Protein AF-A0A3A4R1U9-F1 (afdb_monomer)

InterPro domains:
  IPR006558 LamG-like jellyroll fold [SM00560] (91-232)
  IPR013320 Concanavalin A-like lectin/glucanase domain superfamily [SSF49899] (24-240)

Sequence (271 aa):
MTPKTKYFFSILIVSIFSGITPLYAGPVTDGLVGYWQLNGNGEDAT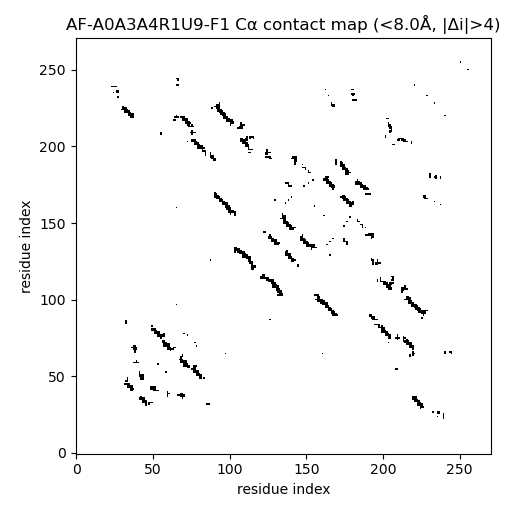TSNFDGVLSGGASYVYSDAVFQESLHVSGGSYFQVPSNSLLNLTDEITISLWIKPNSLSSYQSLVAKWANTSSGQPASERSYLFYIKDSNLLPFVQTGGIISSYESSPVLTQGEWQQVTMTYSSSDESLKAYLNGSYLGEQYVTGLMSSTNTMPLLFGAFSYSGGAYSFSGYIDEVKIFDRALTQPEINEDYQYVLNGMQTPVPEPLSLVLLSIASLFLRIKKRM

Radius of gyration: 24.98 Å; Cα contacts (8 Å, |Δi|>4): 637; chains: 1; bounding box: 91×62×41 Å

Foldseek 3Di:
DDDDDDDDDDDDPPPPPPPPPPPQDAAPDAQWQFKAQLQQAQFTPDPNGQGKDKPDPWGWDQVDALFRIWIFDDDQIWIWGAFDLSVLQKFKKKKKWKWAFQDQAAKAWAKALADDVVVVGDRLQGAWTWIGHNQWTWTWGAFPSDIDIDTFDRDDDHRDIKMKMWMDGQVVQWIWIDILLHTGDIDRHHHIGRSPRRGIMMGQAHHPPGDPRGTGGTMGTIIMGSHGDDSVSSNSNSVNSVVSSVPPDPDPVVVVVVVVVVVVVVVVVPD

Nearest PDB structures (foldseek):
  5hon-assembly2_B  TM=7.759E-01  e=7.318E-13  Geobacillus stearothermophilus
  3v0b-assembly1_B  TM=8.321E-01  e=6.069E-10  Clostridium botulinum
  6er3-assembly1_B  TM=7.695E-01  e=9.939E-09  Mediterraneibacter gnavus ATCC 29149
  6er3-assembly1_A  TM=7.693E-01  e=1.168E-08  Mediterraneibacter gnavus ATCC 29149
  2a3x-assembly1_F  TM=7.735E-01  e=5.553E-08  Homo sapiens

Secondary structure (DSSP, 8-state):
----PPP----------------------TTEEEEE--SSS--BSSTT----EEETT-EEESSS-SSS-EEEE-TT-EEEEPP-GGG---SEEEEEEEEEES--SSEEEEEEE---GGGT--GGG--EEEEEETTEEEEEEEETTEEEE-PPPS---TTS-EEEEEEEETTTTEEEEEETTEEEEEEE--S-B-TT--PPEEES-SSTT--TTB--EEEEEEEEESS---HHHHHHHHHHHHHHHHS-----HHHHHHHHHHHHHHHTT--

Organism: NCBI:txid2093366

pLDDT: mean 84.55, std 20.12, range [36.19, 98.88]

Mean predicted aligned error: 10.13 Å

Solvent-accessible surface area (backbone atoms only — not comparable to full-atom values): 14458 Å² total; per-residue (Å²): 142,80,88,82,84,80,83,82,85,80,82,81,83,81,79,81,76,82,71,77,71,76,82,72,69,65,76,80,57,87,52,58,58,43,32,36,50,25,62,73,48,46,54,24,78,43,95,68,62,64,45,33,46,72,35,71,81,29,44,61,37,60,94,62,42,77,54,74,14,6,34,37,24,44,95,27,2,23,39,41,23,71,55,48,70,89,75,27,52,35,56,22,27,21,44,37,31,32,36,26,32,71,59,44,73,56,59,22,16,49,37,19,31,37,41,52,52,92,76,72,36,56,71,73,24,27,28,41,38,34,32,38,39,61,27,12,50,32,47,38,42,23,25,84,88,43,81,47,66,51,72,38,66,76,75,63,59,70,72,39,83,43,40,41,35,37,31,30,27,39,89,77,27,32,38,36,40,29,50,68,44,40,82,59,56,72,34,85,43,66,60,42,31,28,67,74,35,70,46,41,41,26,37,20,18,49,51,92,84,36,54,79,33,35,23,38,33,31,40,27,55,36,35,34,26,61,37,53,71,49,69,70,52,42,35,42,43,46,47,38,55,55,51,58,52,68,52,72,78,77,70,63,69,76,57,63,55,54,59,54,54,57,55,57,58,60,57,68,74,75,111

Structure (mmCIF, N/CA/C/O backbone):
data_AF-A0A3A4R1U9-F1
#
_entry.id   AF-A0A3A4R1U9-F1
#
loop_
_atom_site.group_PDB
_atom_site.id
_atom_site.type_symbol
_atom_site.label_atom_id
_atom_site.label_alt_id
_atom_site.label_comp_id
_atom_site.label_asym_id
_atom_site.label_entity_id
_atom_site.label_seq_id
_atom_site.pdbx_PDB_ins_code
_atom_site.Cartn_x
_atom_site.Cartn_y
_atom_site.Cartn_z
_atom_site.occupancy
_atom_site.B_iso_or_equiv
_atom_site.auth_seq_id
_atom_site.auth_comp_id
_atom_site.auth_asym_id
_atom_site.auth_atom_id
_atom_site.pdbx_PDB_model_num
ATOM 1 N N . MET A 1 1 ? -74.391 41.685 24.415 1.00 43.84 1 MET A N 1
ATOM 2 C CA . MET A 1 1 ? -73.039 41.136 24.658 1.00 43.84 1 MET A CA 1
ATOM 3 C C . MET A 1 1 ? -72.638 40.340 23.430 1.00 43.84 1 MET A C 1
ATOM 5 O O . MET A 1 1 ? -73.206 39.286 23.195 1.00 43.84 1 MET A O 1
ATOM 9 N N . THR A 1 2 ? -71.741 40.879 22.611 1.00 38.03 2 THR A N 1
ATOM 10 C CA . THR A 1 2 ? -71.266 40.260 21.362 1.00 38.03 2 THR A CA 1
ATOM 11 C C . THR A 1 2 ? -69.775 39.967 21.533 1.00 38.03 2 THR A C 1
ATOM 13 O O . THR A 1 2 ? -69.038 40.894 21.881 1.00 38.03 2 THR A O 1
ATOM 16 N N . PRO A 1 3 ? -69.299 38.722 21.354 1.00 46.56 3 PRO A N 1
ATOM 17 C CA . PRO A 1 3 ? -67.891 38.418 21.559 1.00 46.56 3 PRO A CA 1
ATOM 18 C C . PRO A 1 3 ? -67.079 38.902 20.351 1.00 46.56 3 PRO A C 1
ATOM 20 O O . PRO A 1 3 ? -67.398 38.595 19.204 1.00 46.56 3 PRO A O 1
ATOM 23 N N . LYS A 1 4 ? -66.028 39.687 20.608 1.00 40.34 4 LYS A N 1
ATOM 24 C CA . LYS A 1 4 ? -65.038 40.077 19.595 1.00 40.34 4 LYS A CA 1
ATOM 25 C C . LYS A 1 4 ? -63.975 38.983 19.495 1.00 40.34 4 LYS A C 1
ATOM 27 O O . LYS A 1 4 ? -63.152 38.845 20.397 1.00 40.34 4 LYS A O 1
ATOM 32 N N . THR A 1 5 ? -63.973 38.237 18.397 1.00 46.34 5 THR A N 1
ATOM 33 C CA . THR A 1 5 ? -62.901 37.293 18.054 1.00 46.34 5 THR A CA 1
ATOM 34 C C . THR A 1 5 ? -61.650 38.078 17.650 1.00 46.34 5 THR A C 1
ATOM 36 O O . THR A 1 5 ? -61.691 38.867 16.708 1.00 46.34 5 THR A O 1
ATOM 39 N N . LYS A 1 6 ? -60.539 37.903 18.375 1.00 39.56 6 LYS A N 1
ATOM 40 C CA . LYS A 1 6 ? -59.224 38.448 17.999 1.00 39.56 6 LYS A CA 1
ATOM 41 C C . LYS A 1 6 ? -58.494 37.414 17.141 1.00 39.56 6 LYS A C 1
ATOM 43 O O . LYS A 1 6 ? -58.237 36.314 17.617 1.00 39.56 6 LYS A O 1
ATOM 48 N N . TYR A 1 7 ? -58.147 37.772 15.909 1.00 38.72 7 TYR A N 1
ATOM 49 C CA . TYR A 1 7 ? -57.260 36.973 15.064 1.00 38.72 7 TYR A CA 1
ATOM 50 C C . TYR A 1 7 ? -55.811 37.383 15.337 1.00 38.72 7 TYR A C 1
ATOM 52 O O . TYR A 1 7 ? -55.459 38.551 15.177 1.00 38.72 7 TYR A O 1
ATOM 60 N N . PHE A 1 8 ? -54.980 36.436 15.768 1.00 38.69 8 PHE A N 1
ATOM 61 C CA . PHE A 1 8 ? -53.531 36.613 15.831 1.00 38.69 8 PHE A CA 1
ATOM 62 C C . PHE A 1 8 ? -52.935 36.173 14.491 1.00 38.69 8 PHE A C 1
ATOM 64 O O . PHE A 1 8 ? -52.999 34.998 14.140 1.00 38.69 8 PHE A O 1
ATOM 71 N N . PHE A 1 9 ? -52.369 37.116 13.739 1.00 38.53 9 PHE A N 1
ATOM 72 C CA . PHE A 1 9 ? -51.523 36.801 12.591 1.00 38.53 9 PHE A CA 1
ATOM 73 C C . PHE A 1 9 ? -50.137 36.417 13.107 1.00 38.53 9 PHE A C 1
ATOM 75 O O . PHE A 1 9 ? -49.418 37.252 13.652 1.00 38.53 9 PHE A O 1
ATOM 82 N N . SER A 1 10 ? -49.773 35.147 12.951 1.00 41.41 10 SER A N 1
ATOM 83 C CA . SER A 1 10 ? -48.413 34.676 13.200 1.00 41.41 10 SER A CA 1
ATOM 84 C C . SER A 1 10 ? -47.615 34.844 11.908 1.00 41.41 10 SER A C 1
ATOM 86 O O . SER A 1 10 ? -47.912 34.193 10.909 1.00 41.41 10 SER A O 1
ATOM 88 N N . ILE A 1 11 ? -46.638 35.750 11.903 1.00 42.91 11 ILE A N 1
ATOM 89 C CA . ILE A 1 11 ? -45.708 35.922 10.782 1.00 42.91 11 ILE A CA 1
ATOM 90 C C . ILE A 1 11 ? -44.679 34.792 10.863 1.00 42.91 11 ILE A C 1
ATOM 92 O O . ILE A 1 11 ? -43.910 34.714 11.819 1.00 42.91 11 ILE A O 1
ATOM 96 N N . LEU A 1 12 ? -44.691 33.899 9.873 1.00 43.03 12 LEU A N 1
ATOM 97 C CA . LEU A 1 12 ? -43.676 32.864 9.706 1.00 43.03 12 LEU A CA 1
ATOM 98 C C . LEU A 1 12 ? -42.454 33.500 9.030 1.00 43.03 12 LEU A C 1
ATOM 100 O O . LEU A 1 12 ? -42.495 33.820 7.844 1.00 43.03 12 LEU A O 1
ATOM 104 N N . ILE A 1 13 ? -41.374 33.706 9.783 1.00 43.41 13 ILE A N 1
ATOM 105 C CA . ILE A 1 13 ? -40.081 34.089 9.211 1.00 43.41 13 ILE A CA 1
ATOM 106 C C . ILE A 1 13 ? -39.459 32.820 8.625 1.00 43.41 13 ILE A C 1
ATOM 108 O O . ILE A 1 13 ? -38.994 31.952 9.360 1.00 43.41 13 ILE A O 1
ATOM 112 N N . VAL A 1 14 ? -39.482 32.697 7.298 1.00 41.06 14 VAL A N 1
ATOM 113 C CA . VAL A 1 14 ? -38.718 31.670 6.582 1.00 41.06 14 VAL A CA 1
ATOM 114 C C . VAL A 1 14 ? -37.305 32.211 6.397 1.00 41.06 14 VAL A C 1
ATOM 116 O O . VAL A 1 14 ? -37.029 32.963 5.465 1.00 41.06 14 VAL A O 1
ATOM 119 N N . SER A 1 15 ? -36.410 31.869 7.322 1.00 45.62 15 SER A N 1
ATOM 120 C CA . SER A 1 15 ? -34.978 32.109 7.150 1.00 45.62 15 SER A CA 1
ATOM 121 C C . SER A 1 15 ? -34.454 31.165 6.071 1.00 45.62 15 SER A C 1
ATOM 123 O O . SER A 1 15 ? -34.325 29.964 6.301 1.00 45.62 15 SER A O 1
ATOM 125 N N . ILE A 1 16 ? -34.165 31.699 4.886 1.00 46.41 16 ILE A N 1
ATOM 126 C CA . ILE A 1 16 ? -33.468 30.955 3.837 1.00 46.41 16 ILE A CA 1
ATOM 127 C C . ILE A 1 16 ? -31.990 30.931 4.234 1.00 46.41 16 ILE A C 1
ATOM 129 O O . ILE A 1 16 ? -31.254 31.883 3.987 1.00 46.41 16 ILE A O 1
ATOM 133 N N . PHE A 1 17 ? -31.562 29.860 4.902 1.00 46.59 17 PHE A N 1
ATOM 134 C CA . PHE A 1 17 ? -30.141 29.548 5.009 1.00 46.59 17 PHE A CA 1
ATOM 135 C C . PHE A 1 17 ? -29.661 29.169 3.607 1.00 46.59 17 PHE A C 1
ATOM 137 O O . PHE A 1 17 ? -29.931 28.070 3.125 1.00 46.59 17 PHE A O 1
ATOM 144 N N . SER A 1 18 ? -28.959 30.077 2.931 1.00 48.03 18 SER A N 1
ATOM 145 C CA . SER A 1 18 ? -28.105 29.716 1.803 1.00 48.03 18 SER A CA 1
ATOM 146 C C . SER A 1 18 ? -26.924 28.927 2.364 1.00 48.03 18 SER A C 1
ATOM 148 O O . SER A 1 18 ? -25.870 29.490 2.664 1.00 48.03 18 SER A O 1
ATOM 150 N N . GLY A 1 19 ? -27.143 27.634 2.606 1.00 43.34 19 GLY A N 1
ATOM 151 C CA . GLY A 1 19 ? -26.078 26.705 2.937 1.00 43.34 19 GLY A CA 1
ATOM 152 C C . GLY A 1 19 ? -25.111 26.675 1.767 1.00 43.34 19 GLY A C 1
ATOM 153 O O . GLY A 1 19 ? -25.460 26.214 0.684 1.00 43.34 19 GLY A O 1
ATOM 154 N N . ILE A 1 20 ? -23.909 27.205 1.971 1.00 45.91 20 ILE A N 1
ATOM 155 C CA . ILE A 1 20 ? -22.781 26.887 1.109 1.00 45.91 20 ILE A CA 1
ATOM 156 C C . ILE A 1 20 ? -22.537 25.405 1.383 1.00 45.91 20 ILE A C 1
ATOM 158 O O . ILE A 1 20 ? -22.019 25.061 2.442 1.00 45.91 20 ILE A O 1
ATOM 162 N N . THR A 1 21 ? -23.009 24.513 0.512 1.00 46.22 21 THR A N 1
ATOM 163 C CA . THR A 1 21 ? -22.574 23.117 0.562 1.00 46.22 21 THR A CA 1
ATOM 164 C C . THR A 1 21 ? -21.067 23.155 0.347 1.00 46.22 21 THR A C 1
ATOM 166 O O . THR A 1 21 ? -20.654 23.645 -0.711 1.00 46.22 21 THR A O 1
ATOM 169 N N . PRO A 1 22 ? -20.234 22.731 1.316 1.00 47.88 22 PRO A N 1
ATOM 170 C CA . PRO A 1 22 ? -18.822 22.584 1.029 1.00 47.88 22 PRO A CA 1
ATOM 171 C C . PRO A 1 22 ? -18.718 21.671 -0.190 1.00 47.88 22 PRO A C 1
ATOM 173 O O . PRO A 1 22 ? -19.368 20.624 -0.247 1.00 47.88 22 PRO A O 1
ATOM 176 N N . LEU A 1 23 ? -17.991 22.126 -1.209 1.00 41.94 23 LEU A N 1
ATOM 177 C CA . LEU A 1 23 ? -17.649 21.287 -2.343 1.00 41.94 23 LEU A CA 1
ATOM 178 C C . LEU A 1 23 ? -16.711 20.222 -1.780 1.00 41.94 23 LEU A C 1
ATOM 180 O O . LEU A 1 23 ? -15.521 20.472 -1.612 1.00 41.94 23 LEU A O 1
ATOM 184 N N . TYR A 1 24 ? -17.271 19.087 -1.370 1.00 52.28 24 TYR A N 1
ATOM 185 C CA . TYR A 1 24 ? -16.466 17.948 -0.975 1.00 52.28 24 TYR A CA 1
ATOM 186 C C . TYR A 1 24 ? -15.713 17.498 -2.218 1.00 52.28 24 TYR A C 1
ATOM 188 O O . TYR A 1 24 ? -16.321 17.194 -3.246 1.00 52.28 24 TYR A O 1
ATOM 196 N N . ALA A 1 25 ? -14.390 17.535 -2.125 1.00 55.84 25 ALA A N 1
ATOM 197 C CA . ALA A 1 25 ? -13.534 16.922 -3.114 1.00 55.84 25 ALA A CA 1
ATOM 198 C C . ALA A 1 25 ? -13.899 15.426 -3.175 1.00 55.84 25 ALA A C 1
ATOM 200 O O . ALA A 1 25 ? -14.142 14.799 -2.138 1.00 55.84 25 ALA A O 1
ATOM 201 N N . GLY A 1 26 ? -14.092 14.909 -4.388 1.00 62.91 26 GLY A N 1
ATOM 202 C CA . GLY A 1 26 ? -14.464 13.511 -4.594 1.00 62.91 26 GLY A CA 1
ATOM 203 C C . GLY A 1 26 ? -13.309 12.572 -4.237 1.00 62.91 26 GLY A C 1
ATOM 204 O O . GLY A 1 26 ? -12.222 13.032 -3.896 1.00 62.91 26 GLY A O 1
ATOM 205 N N . PRO A 1 27 ? -13.510 11.248 -4.320 1.00 76.62 27 PRO A N 1
ATOM 206 C CA . PRO A 1 27 ? -12.382 10.335 -4.221 1.00 76.62 27 PRO A CA 1
ATOM 207 C C . PRO A 1 27 ? -11.413 10.589 -5.384 1.00 76.62 27 PRO A C 1
ATOM 209 O O . PRO A 1 27 ? -11.841 10.790 -6.528 1.00 76.62 27 PRO A O 1
ATOM 212 N N . VAL A 1 28 ? -10.108 10.524 -5.108 1.00 89.12 28 VAL A N 1
ATOM 213 C CA . VAL A 1 28 ? -9.092 10.483 -6.165 1.00 89.12 28 VAL A CA 1
ATOM 214 C C . VAL A 1 28 ? -9.315 9.196 -6.958 1.00 89.12 28 VAL A C 1
ATOM 216 O O . VAL A 1 28 ? -9.236 8.098 -6.414 1.00 89.12 28 VAL A O 1
ATOM 219 N N . THR A 1 29 ? -9.664 9.335 -8.235 1.00 92.56 29 THR A N 1
ATOM 220 C CA . THR A 1 29 ? -10.028 8.205 -9.114 1.00 92.56 29 THR A CA 1
ATOM 221 C C . THR A 1 29 ? -9.152 8.109 -10.352 1.00 92.56 29 THR A C 1
ATOM 223 O O . THR A 1 29 ? -9.068 7.044 -10.956 1.00 92.56 29 THR A O 1
ATOM 226 N N . ASP A 1 30 ? -8.476 9.197 -10.722 1.00 95.12 30 ASP A N 1
ATOM 227 C CA . ASP A 1 30 ? -7.511 9.177 -11.814 1.00 95.12 30 ASP A CA 1
ATOM 228 C C . ASP A 1 30 ? -6.347 8.245 -11.467 1.00 95.12 30 ASP A C 1
ATOM 230 O O . ASP A 1 30 ? -5.725 8.396 -10.412 1.00 95.12 30 ASP A O 1
ATOM 234 N N . GLY A 1 31 ? -6.081 7.279 -12.343 1.00 96.06 31 GLY A N 1
ATOM 235 C CA . GLY A 1 31 ? -5.097 6.217 -12.139 1.00 96.06 31 GLY A CA 1
ATOM 236 C C . GLY A 1 31 ? -5.476 5.150 -11.105 1.00 96.06 31 GLY A C 1
ATOM 237 O O . GLY A 1 31 ? -4.627 4.349 -10.736 1.00 96.06 31 GLY A O 1
ATOM 238 N N . LEU A 1 32 ? -6.713 5.115 -10.588 1.00 97.06 32 LEU A N 1
ATOM 239 C CA . LEU A 1 32 ? -7.130 4.101 -9.609 1.00 97.06 32 LEU A CA 1
ATOM 240 C C . LEU A 1 32 ? -7.278 2.722 -10.276 1.00 97.06 32 LEU A C 1
ATOM 242 O O . LEU A 1 32 ? -8.109 2.534 -11.164 1.00 97.06 32 LEU A O 1
ATOM 246 N N . VAL A 1 33 ? -6.499 1.747 -9.806 1.00 97.12 33 VAL A N 1
ATOM 247 C CA . VAL A 1 33 ? -6.418 0.385 -10.365 1.00 97.12 33 VAL A CA 1
ATOM 248 C C . VAL A 1 33 ? -7.257 -0.612 -9.573 1.00 97.12 33 VAL A C 1
ATOM 250 O O . VAL A 1 33 ? -7.895 -1.482 -10.164 1.00 97.12 33 VAL A O 1
ATOM 253 N N . GLY A 1 34 ? -7.244 -0.492 -8.245 1.00 97.12 34 GLY A N 1
ATOM 254 C CA . GLY A 1 34 ? -7.997 -1.354 -7.337 1.00 97.12 34 GLY A CA 1
ATOM 255 C C . GLY A 1 34 ? -8.305 -0.638 -6.029 1.00 97.12 34 GLY A C 1
ATOM 256 O O . GLY A 1 34 ? -7.489 0.155 -5.545 1.00 97.12 34 GLY A O 1
ATOM 257 N N . TYR A 1 35 ? -9.485 -0.906 -5.474 1.00 96.94 35 TYR A N 1
ATOM 258 C CA . TYR A 1 35 ? -9.965 -0.294 -4.240 1.00 96.94 35 TYR A CA 1
ATOM 259 C C . TYR A 1 35 ? -10.754 -1.305 -3.409 1.00 96.94 35 TYR A C 1
ATOM 261 O O . TYR A 1 35 ? -11.887 -1.646 -3.733 1.00 96.94 35 TYR A O 1
ATOM 269 N N . TRP A 1 36 ? -10.164 -1.747 -2.303 1.00 97.31 36 TRP A N 1
ATOM 270 C CA . TRP A 1 36 ? -10.794 -2.649 -1.347 1.00 97.31 36 TRP A CA 1
ATOM 271 C C . TRP A 1 36 ? -11.224 -1.861 -0.122 1.00 97.31 36 TRP A C 1
ATOM 273 O O . TRP A 1 36 ? -10.406 -1.489 0.721 1.00 97.31 36 TRP A O 1
ATOM 283 N N . GLN A 1 37 ? -12.530 -1.635 -0.030 1.00 94.38 37 GLN A N 1
ATOM 284 C CA . GLN A 1 37 ? -13.152 -0.991 1.124 1.00 94.38 37 GLN A CA 1
ATOM 285 C C . GLN A 1 37 ? -13.190 -1.897 2.352 1.00 94.38 37 GLN A C 1
ATOM 287 O O . GLN A 1 37 ? -13.299 -1.402 3.453 1.00 94.38 37 GLN A O 1
ATOM 292 N N . LEU A 1 38 ? -13.139 -3.222 2.168 1.00 95.31 38 LEU A N 1
ATOM 293 C CA . LEU A 1 38 ? -13.121 -4.207 3.261 1.00 95.31 38 LEU A CA 1
ATOM 294 C C . LEU A 1 38 ? -14.335 -4.112 4.215 1.00 95.31 38 LEU A C 1
ATOM 296 O O . LEU A 1 38 ? -14.304 -4.623 5.335 1.00 95.31 38 LEU A O 1
ATOM 300 N N . ASN A 1 39 ? -15.443 -3.569 3.699 1.00 91.12 39 ASN A N 1
ATOM 301 C CA . ASN A 1 39 ? -16.724 -3.387 4.378 1.00 91.12 39 ASN A CA 1
ATOM 302 C C . ASN A 1 39 ? -17.555 -4.678 4.401 1.00 91.12 39 ASN A C 1
ATOM 304 O O . ASN A 1 39 ? -18.584 -4.789 3.733 1.00 91.12 39 ASN A O 1
ATOM 308 N N . GLY A 1 40 ? -17.076 -5.692 5.123 1.00 92.12 40 GLY A N 1
ATOM 309 C CA . GLY A 1 40 ? -17.770 -6.977 5.265 1.00 92.12 40 GLY A CA 1
ATOM 310 C C . GLY A 1 40 ? -17.593 -7.929 4.075 1.00 92.12 40 GLY A C 1
ATOM 311 O O . GLY A 1 40 ? -18.116 -9.047 4.091 1.00 92.12 40 GLY A O 1
ATOM 312 N N . ASN A 1 41 ? -16.846 -7.519 3.044 1.00 94.75 41 ASN A N 1
ATOM 313 C CA . ASN A 1 41 ? -16.518 -8.341 1.884 1.00 94.75 41 ASN A CA 1
ATOM 314 C C . ASN A 1 41 ? -15.129 -8.005 1.302 1.00 94.75 41 ASN A C 1
ATOM 316 O O . ASN A 1 41 ? -14.445 -7.080 1.743 1.00 94.75 41 ASN A O 1
ATOM 320 N N . GLY A 1 42 ? -14.685 -8.821 0.343 1.00 95.50 42 GLY A N 1
ATOM 321 C CA . GLY A 1 42 ? -13.384 -8.699 -0.319 1.00 95.50 42 GLY A CA 1
ATOM 322 C C . GLY A 1 42 ? -13.455 -8.119 -1.725 1.00 95.50 42 GLY A C 1
ATOM 323 O O . GLY A 1 42 ? -12.521 -8.331 -2.495 1.00 95.50 42 GLY A O 1
ATOM 324 N N . GLU A 1 43 ? -14.561 -7.469 -2.077 1.00 96.75 43 GLU A N 1
ATOM 325 C CA . GLU A 1 43 ? -14.800 -6.972 -3.429 1.00 96.75 43 GLU A CA 1
ATOM 326 C C . GLU A 1 43 ? -13.878 -5.788 -3.740 1.00 96.75 43 GLU A C 1
ATOM 328 O O . GLU A 1 43 ? -13.608 -4.933 -2.889 1.00 96.75 43 GLU A O 1
ATOM 333 N N . ASP A 1 44 ? -13.385 -5.751 -4.973 1.00 95.75 44 ASP A N 1
ATOM 334 C CA . ASP A 1 44 ? -12.751 -4.563 -5.533 1.00 95.75 44 ASP A CA 1
ATOM 335 C C . ASP A 1 44 ? -13.844 -3.623 -6.060 1.00 95.75 44 ASP A C 1
ATOM 337 O O . ASP A 1 44 ? -14.589 -3.964 -6.976 1.00 95.75 44 ASP A O 1
ATOM 341 N N . ALA A 1 45 ? -13.936 -2.424 -5.489 1.00 93.62 45 ALA A N 1
ATOM 342 C CA . ALA A 1 45 ? -14.947 -1.427 -5.831 1.00 93.62 45 ALA A CA 1
ATOM 343 C C . ALA A 1 45 ? -14.715 -0.759 -7.203 1.00 93.62 45 ALA A C 1
ATOM 345 O O . ALA A 1 45 ? -15.522 0.073 -7.633 1.00 93.62 45 ALA A O 1
ATOM 346 N N . THR A 1 46 ? -13.614 -1.076 -7.892 1.00 92.25 46 THR A N 1
ATOM 347 C CA . THR A 1 46 ? -13.365 -0.624 -9.264 1.00 92.25 46 THR A CA 1
ATOM 348 C C . THR A 1 46 ? -14.022 -1.539 -10.305 1.00 92.25 46 THR A C 1
ATOM 350 O O . THR A 1 46 ? -14.642 -2.553 -10.003 1.00 92.25 46 THR A O 1
ATOM 353 N N . THR A 1 47 ? -13.870 -1.194 -11.586 1.00 88.56 47 THR A N 1
ATOM 354 C CA . THR A 1 47 ? -14.313 -2.067 -12.691 1.00 88.56 47 THR A CA 1
ATOM 355 C C . THR A 1 47 ? -13.341 -3.213 -12.989 1.00 88.56 47 THR A C 1
ATOM 357 O O . THR A 1 47 ? -13.628 -4.044 -13.852 1.00 88.56 47 THR A O 1
ATOM 360 N N . SER A 1 48 ? -12.206 -3.271 -12.285 1.00 88.88 48 SER A N 1
ATOM 361 C CA . SER A 1 48 ? -11.160 -4.273 -12.487 1.00 88.88 48 SER A CA 1
ATOM 362 C C . SER A 1 48 ? -11.503 -5.641 -11.889 1.00 88.88 48 SER A C 1
ATOM 364 O O . SER A 1 48 ? -10.997 -6.658 -12.371 1.00 88.88 48 SER A O 1
ATOM 366 N N . ASN A 1 49 ? -12.388 -5.676 -10.884 1.00 92.25 49 ASN A N 1
ATOM 367 C CA . ASN A 1 49 ? -12.868 -6.890 -10.217 1.00 92.25 49 ASN A CA 1
ATOM 368 C C . ASN A 1 49 ? -11.722 -7.755 -9.653 1.00 92.25 49 ASN A C 1
ATOM 370 O O . ASN A 1 49 ? -11.719 -8.986 -9.782 1.00 92.25 49 ASN A O 1
ATOM 374 N N . PHE A 1 50 ? -10.714 -7.120 -9.049 1.00 96.62 50 PHE A N 1
ATOM 375 C CA . PHE A 1 50 ? -9.629 -7.805 -8.346 1.00 96.62 50 PHE A CA 1
ATOM 376 C C . PHE A 1 50 ? -10.063 -8.265 -6.948 1.00 96.62 50 PHE A C 1
ATOM 378 O O . PHE A 1 50 ? -9.431 -7.938 -5.943 1.00 96.62 50 PHE A O 1
ATOM 385 N N . ASP A 1 51 ? -11.144 -9.037 -6.877 1.00 97.94 51 ASP A N 1
ATOM 386 C CA . ASP A 1 51 ? -11.696 -9.506 -5.609 1.00 97.94 51 ASP A CA 1
ATOM 387 C C . ASP A 1 51 ? -10.680 -10.372 -4.862 1.00 97.94 51 ASP A C 1
ATOM 389 O O . ASP A 1 51 ? -9.983 -11.214 -5.443 1.00 97.94 51 ASP A O 1
ATOM 393 N N . GLY A 1 52 ? -10.605 -10.171 -3.553 1.00 97.62 52 GLY A N 1
ATOM 394 C CA . GLY A 1 52 ? -9.756 -10.960 -2.682 1.00 97.62 52 GLY A CA 1
ATOM 395 C C . GLY A 1 52 ? -10.536 -11.830 -1.707 1.00 97.62 52 GLY A C 1
ATOM 396 O O . GLY A 1 52 ? -11.759 -11.775 -1.583 1.00 97.62 52 GLY A O 1
ATOM 397 N N . VAL A 1 53 ? -9.791 -12.678 -1.008 1.00 97.38 53 VAL A N 1
ATOM 398 C CA . VAL A 1 53 ? -10.318 -13.662 -0.065 1.00 97.38 53 VAL A CA 1
ATOM 399 C C . VAL A 1 53 ? -9.559 -13.615 1.254 1.00 97.38 53 VAL A C 1
ATOM 401 O O . VAL A 1 53 ? -8.347 -13.395 1.296 1.00 97.38 53 VAL A O 1
ATOM 404 N N . LEU A 1 54 ? -10.280 -13.866 2.343 1.00 97.38 54 LEU A N 1
ATOM 405 C CA . LEU A 1 54 ? -9.702 -14.036 3.672 1.00 97.38 54 LEU A CA 1
ATOM 406 C C . LEU A 1 54 ? -8.952 -15.371 3.770 1.00 97.38 54 LEU A C 1
ATOM 408 O O . LEU A 1 54 ? -9.386 -16.389 3.229 1.00 97.38 54 LEU A O 1
ATOM 412 N N . SER A 1 55 ? -7.847 -15.384 4.511 1.00 95.75 55 SER A N 1
ATOM 413 C CA . SER A 1 55 ? -7.035 -16.574 4.755 1.00 95.75 55 SER A CA 1
ATOM 414 C C . SER A 1 55 ? -6.491 -16.601 6.183 1.00 95.75 55 SER A C 1
ATOM 416 O O . SER A 1 55 ? -6.339 -15.570 6.838 1.00 95.75 55 SER A O 1
ATOM 418 N N . GLY A 1 56 ? -6.203 -17.803 6.687 1.00 91.19 56 GLY A N 1
ATOM 419 C CA . GLY A 1 56 ? -5.543 -18.001 7.983 1.00 91.19 56 GLY A CA 1
ATOM 420 C C . GLY A 1 56 ? -6.323 -17.491 9.201 1.00 91.19 56 GLY A C 1
ATOM 421 O O . GLY A 1 56 ? -5.713 -17.245 10.233 1.00 91.19 56 GLY A O 1
ATOM 422 N N . GLY A 1 57 ? -7.646 -17.323 9.094 1.00 93.38 57 GLY A N 1
ATOM 423 C CA . GLY A 1 57 ? -8.497 -16.821 10.182 1.00 93.38 57 GLY A CA 1
ATOM 424 C C . GLY A 1 57 ? -8.717 -15.305 10.189 1.00 93.38 57 GLY A C 1
ATOM 425 O O . GLY A 1 57 ? -9.216 -14.786 11.183 1.00 93.38 57 GLY A O 1
ATOM 426 N N . ALA A 1 58 ? -8.363 -14.605 9.106 1.00 96.75 58 ALA A N 1
ATOM 427 C CA . ALA A 1 58 ? -8.718 -13.199 8.925 1.00 96.75 58 ALA A CA 1
ATOM 428 C C . ALA A 1 58 ? -10.246 -13.033 8.910 1.00 96.75 58 ALA A C 1
ATOM 430 O O . ALA A 1 58 ? -10.970 -13.952 8.514 1.00 96.75 58 ALA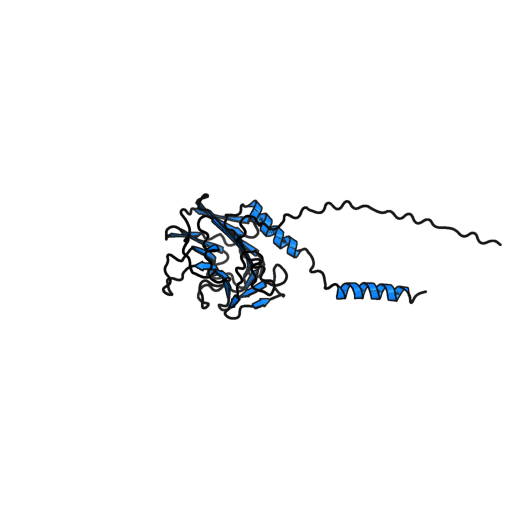 A O 1
ATOM 431 N N . SER A 1 59 ? -10.737 -11.870 9.331 1.00 97.06 59 SER A N 1
ATOM 432 C CA . SER A 1 59 ? -12.174 -11.606 9.466 1.00 97.06 59 SER A CA 1
ATOM 433 C C . SER A 1 59 ? -12.508 -10.141 9.223 1.00 97.06 59 SER A C 1
ATOM 435 O O . SER A 1 59 ? -11.690 -9.279 9.530 1.00 97.06 59 SER A O 1
ATOM 437 N N . TYR A 1 60 ? -13.731 -9.863 8.779 1.00 96.44 60 TYR A N 1
ATOM 438 C CA . TYR A 1 60 ? -14.290 -8.511 8.817 1.00 96.44 60 TYR A CA 1
ATOM 439 C C . TYR A 1 60 ? -14.862 -8.204 10.200 1.00 96.44 60 TYR A C 1
ATOM 441 O O . TYR A 1 60 ? -15.432 -9.090 10.848 1.00 96.44 60 TYR A O 1
ATOM 449 N N . VAL A 1 61 ? -14.667 -6.976 10.678 1.00 92.75 61 VAL A N 1
ATOM 450 C CA . VAL A 1 61 ? -15.122 -6.538 12.002 1.00 92.75 61 VAL A CA 1
ATOM 451 C C . VAL A 1 61 ? -15.706 -5.130 11.958 1.00 92.75 61 VAL A C 1
ATOM 453 O O . VAL A 1 61 ? -15.099 -4.205 11.433 1.00 92.75 61 VAL A O 1
ATOM 456 N N . TYR A 1 62 ? -16.867 -4.957 12.589 1.00 83.38 62 TYR A N 1
ATOM 457 C CA . TYR A 1 62 ? -17.556 -3.664 12.677 1.00 83.38 62 TYR A CA 1
ATOM 458 C C . TYR A 1 62 ? -17.070 -2.787 13.842 1.00 83.38 62 TYR A C 1
ATOM 460 O O . TYR A 1 62 ? -17.169 -1.565 13.800 1.00 83.38 62 TYR A O 1
ATOM 468 N N . SER A 1 63 ? -16.573 -3.389 14.932 1.00 71.00 63 SER A N 1
ATOM 469 C CA . SER A 1 63 ? -16.238 -2.641 16.158 1.00 71.00 63 SER A CA 1
ATOM 470 C C . SER A 1 63 ? -15.061 -1.684 15.993 1.00 71.00 63 SER A C 1
ATOM 472 O O . SER A 1 63 ? -14.903 -0.762 16.790 1.00 71.00 63 SER A O 1
ATOM 474 N N . ASP A 1 64 ? -14.238 -1.916 14.975 1.00 73.44 64 ASP A N 1
ATOM 475 C CA . ASP A 1 64 ? -12.957 -1.265 14.782 1.00 73.44 64 ASP A CA 1
ATOM 476 C C . ASP A 1 64 ? -12.727 -1.060 13.285 1.00 73.44 64 ASP A C 1
ATOM 478 O O . ASP A 1 64 ? -11.993 -1.819 12.667 1.00 73.44 64 ASP A O 1
ATOM 482 N N . ALA A 1 65 ? -13.364 -0.043 12.705 1.00 76.88 65 ALA A N 1
ATOM 483 C CA . ALA A 1 65 ? -13.232 0.332 11.296 1.00 76.88 65 ALA A CA 1
ATOM 484 C C . ALA A 1 65 ? -13.003 1.837 11.143 1.00 76.88 65 ALA A C 1
ATOM 486 O O . ALA A 1 65 ? -13.368 2.605 12.040 1.00 76.88 65 ALA A O 1
ATOM 487 N N . VAL A 1 66 ? -12.384 2.254 10.037 1.00 77.06 66 VAL A N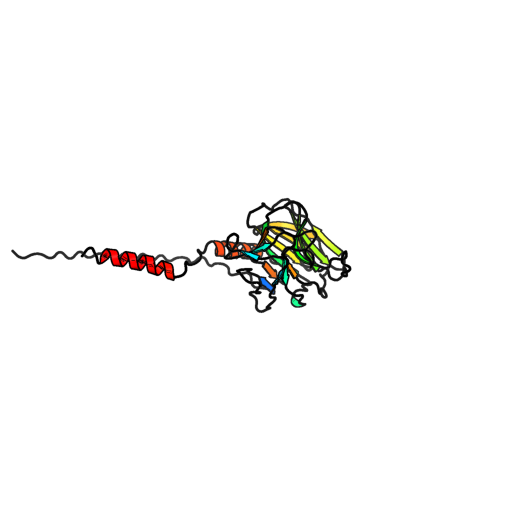 1
ATOM 488 C CA . VAL A 1 66 ? -12.376 3.669 9.645 1.00 77.06 66 VAL A CA 1
ATOM 489 C C . VAL A 1 66 ? -13.752 4.014 9.106 1.00 77.06 66 VAL A C 1
ATOM 491 O O . VAL A 1 66 ? -14.343 5.011 9.514 1.00 77.06 66 VAL A O 1
ATOM 49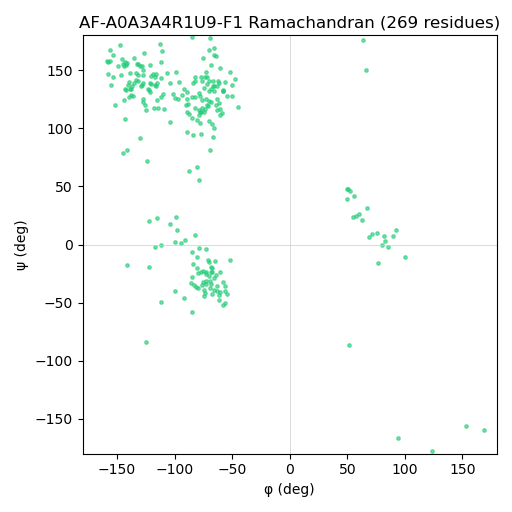4 N N . PHE A 1 67 ? -14.312 3.144 8.270 1.00 78.19 67 PHE A N 1
ATOM 495 C CA . PHE A 1 67 ? -15.671 3.271 7.773 1.00 78.19 67 PHE A CA 1
ATOM 496 C C . PHE A 1 67 ? -16.360 1.906 7.828 1.00 78.19 67 PHE A C 1
ATOM 498 O O . PHE A 1 67 ? -15.813 0.947 7.333 1.00 78.19 67 PHE A O 1
ATOM 505 N N . GLN A 1 68 ? -17.546 1.812 8.441 1.00 83.06 68 GLN A N 1
ATOM 506 C CA . GLN A 1 68 ? -18.342 0.576 8.590 1.00 83.06 68 GLN A CA 1
ATOM 507 C C . GLN A 1 68 ? -17.601 -0.651 9.167 1.00 83.06 68 GLN A C 1
ATOM 509 O O . GLN A 1 68 ? -17.699 -0.882 10.371 1.00 83.06 68 GLN A O 1
ATOM 514 N N . GLU A 1 69 ? -16.921 -1.453 8.344 1.00 91.19 69 GLU A N 1
ATOM 515 C CA . GLU A 1 69 ? -16.185 -2.651 8.768 1.00 91.19 69 GLU A CA 1
ATOM 516 C C . GLU A 1 69 ? -14.748 -2.616 8.245 1.00 91.19 69 GLU A C 1
ATOM 518 O O . GLU A 1 69 ? -14.476 -2.027 7.213 1.00 91.19 69 GLU A O 1
ATOM 523 N N . SER A 1 70 ? -13.826 -3.281 8.938 1.00 95.38 70 SER A N 1
ATOM 524 C CA . SER A 1 70 ? -12.439 -3.402 8.486 1.00 95.38 70 SER A CA 1
ATOM 525 C C . SER A 1 70 ? -11.979 -4.848 8.442 1.00 95.38 70 SER A C 1
ATOM 527 O O . SER A 1 70 ? -12.571 -5.745 9.052 1.00 95.38 70 SER A O 1
ATOM 529 N N . LEU A 1 71 ? -10.863 -5.079 7.758 1.00 97.62 71 LEU A N 1
ATOM 530 C CA . LEU A 1 71 ? -10.136 -6.335 7.822 1.00 97.62 71 LEU A CA 1
ATOM 531 C C . LEU A 1 71 ? -9.342 -6.410 9.131 1.00 97.62 71 LEU A C 1
ATOM 533 O O . LEU A 1 71 ? -8.385 -5.665 9.328 1.00 97.62 71 LEU A O 1
ATOM 537 N N . HIS A 1 72 ? -9.659 -7.382 9.980 1.00 97.50 72 HIS A N 1
ATOM 538 C CA . HIS A 1 72 ? -8.819 -7.768 11.108 1.00 97.50 72 HIS A CA 1
ATOM 539 C C . HIS A 1 72 ? -7.884 -8.916 10.717 1.00 97.50 72 HIS A C 1
ATOM 541 O O . HIS A 1 72 ? -8.322 -9.965 10.227 1.00 97.50 72 HIS A O 1
ATOM 547 N N . VAL A 1 73 ? -6.592 -8.730 10.991 1.00 95.50 73 VAL A N 1
ATOM 548 C CA . VAL A 1 73 ? -5.556 -9.750 10.811 1.00 95.50 73 VAL A CA 1
ATOM 549 C C . VAL A 1 73 ? -4.725 -9.920 12.080 1.00 95.50 73 VAL A C 1
ATOM 551 O O . VAL A 1 73 ? -4.338 -8.957 12.741 1.00 95.50 73 VAL A O 1
ATOM 554 N N . SER A 1 74 ? -4.436 -11.171 12.433 1.00 92.06 74 SER A N 1
ATOM 555 C CA . SER A 1 74 ? -3.564 -11.541 13.547 1.00 92.06 74 SER A CA 1
ATOM 556 C C . SER A 1 74 ? -2.977 -12.941 13.340 1.00 92.06 74 SER A C 1
ATOM 558 O O . SER A 1 74 ? -3.513 -13.753 12.589 1.00 92.06 74 SER A O 1
ATOM 560 N N . GLY A 1 75 ? -1.854 -13.249 13.997 1.00 84.50 75 GLY A N 1
ATOM 561 C CA . GLY A 1 75 ? -1.333 -14.623 14.054 1.00 84.50 75 GLY A CA 1
ATOM 562 C C . GLY A 1 75 ? -0.990 -15.263 12.699 1.00 84.50 75 GLY A C 1
ATOM 563 O O . GLY A 1 75 ? -1.021 -16.485 12.589 1.00 84.50 75 GLY A O 1
ATOM 564 N N . GLY A 1 76 ? -0.670 -14.463 11.677 1.00 87.44 76 GLY A N 1
ATOM 565 C CA . GLY A 1 76 ? -0.350 -14.951 10.331 1.00 87.44 76 GLY A CA 1
ATOM 566 C C . GLY A 1 76 ? -1.539 -15.091 9.383 1.00 87.44 76 GLY A C 1
ATOM 567 O O . GLY A 1 76 ? -1.360 -15.594 8.276 1.00 87.44 76 GLY A O 1
ATOM 568 N N . SER A 1 77 ? -2.730 -14.639 9.780 1.00 94.56 77 SER A N 1
ATOM 569 C CA . SER A 1 77 ? -3.857 -14.449 8.867 1.00 94.56 77 SER A CA 1
ATOM 570 C C . SER A 1 77 ? -3.603 -13.305 7.880 1.00 94.56 77 SER A C 1
ATOM 572 O O . SER A 1 77 ? -2.883 -12.365 8.213 1.00 94.56 77 SER A O 1
ATOM 574 N N . TYR A 1 78 ? -4.241 -13.331 6.714 1.00 96.19 78 TYR A N 1
ATOM 575 C CA . TYR A 1 78 ? -4.077 -12.300 5.686 1.00 96.19 78 TYR A CA 1
ATOM 576 C C . TYR A 1 78 ? -5.281 -12.237 4.750 1.00 96.19 78 TYR A C 1
ATOM 578 O O . TYR A 1 78 ? -6.106 -13.152 4.712 1.00 96.19 78 TYR A O 1
ATOM 586 N N . PHE A 1 79 ? -5.343 -11.169 3.962 1.00 97.50 79 PHE A N 1
ATOM 587 C CA . PHE A 1 79 ? -6.221 -11.063 2.802 1.00 97.50 79 PHE A CA 1
ATOM 588 C C . PHE A 1 79 ? -5.402 -11.254 1.526 1.00 97.50 79 PHE A C 1
ATOM 590 O O . PHE A 1 79 ? -4.271 -10.772 1.434 1.00 97.50 79 PHE A O 1
ATOM 597 N N . GLN A 1 80 ? -5.947 -11.989 0.561 1.00 97.38 80 GLN A N 1
ATOM 598 C CA . GLN A 1 80 ? -5.257 -12.336 -0.677 1.00 97.38 80 GLN A CA 1
ATOM 599 C C . GLN A 1 80 ? -6.095 -11.962 -1.888 1.00 97.38 80 GLN A C 1
ATOM 601 O O . GLN A 1 80 ? -7.175 -12.510 -2.088 1.00 97.38 80 GLN A O 1
ATOM 606 N N . VAL A 1 81 ? -5.523 -11.140 -2.755 1.00 97.94 81 VAL A N 1
ATOM 607 C CA . VAL A 1 81 ? -6.016 -10.886 -4.105 1.00 97.94 81 VAL A CA 1
ATOM 608 C C . VAL A 1 81 ? -5.231 -11.781 -5.071 1.00 97.94 81 VAL A C 1
ATOM 610 O O . VAL A 1 81 ? -3.992 -11.753 -5.053 1.00 97.94 81 VAL A O 1
ATOM 613 N N . PRO A 1 82 ? -5.897 -12.613 -5.897 1.00 96.81 82 PRO A N 1
ATOM 614 C CA . PRO A 1 82 ? -5.226 -13.438 -6.893 1.00 96.81 82 PRO A CA 1
ATOM 615 C C . PRO A 1 82 ? -4.295 -12.621 -7.789 1.00 96.81 82 PRO A C 1
ATOM 617 O O . PRO A 1 82 ? -4.540 -11.456 -8.092 1.00 96.81 82 PRO A O 1
ATOM 620 N N . SER A 1 83 ? -3.211 -13.252 -8.233 1.00 95.81 83 SER A N 1
ATOM 621 C CA . SER A 1 83 ? -2.275 -12.608 -9.148 1.00 95.81 83 SER A CA 1
ATOM 622 C C . SER A 1 83 ? -2.977 -12.155 -10.427 1.00 95.81 83 SER A C 1
ATOM 624 O O . SER A 1 83 ? -3.706 -12.925 -11.053 1.00 95.81 83 SER A O 1
ATOM 626 N N . ASN A 1 84 ? -2.724 -10.910 -10.819 1.00 96.38 84 ASN A N 1
ATOM 627 C CA . ASN A 1 84 ? -3.203 -10.326 -12.059 1.00 96.38 84 ASN A CA 1
ATOM 628 C C . ASN A 1 84 ? -2.094 -9.467 -12.677 1.00 96.38 84 ASN A C 1
ATOM 630 O O . ASN A 1 84 ? -1.389 -8.755 -11.959 1.00 96.38 84 ASN A O 1
ATOM 634 N N . SER A 1 85 ? -1.938 -9.523 -14.001 1.00 95.56 85 SER A N 1
ATOM 635 C CA . SER A 1 85 ? -0.932 -8.737 -14.723 1.00 95.56 85 SER A CA 1
ATOM 636 C C . SER A 1 85 ? -1.203 -7.234 -14.691 1.00 95.56 85 SER A C 1
ATOM 638 O O . SER A 1 85 ? -0.265 -6.461 -14.826 1.00 95.56 85 SER A O 1
ATOM 640 N N . LEU A 1 86 ? -2.451 -6.806 -14.484 1.00 95.50 86 LEU A N 1
ATOM 641 C CA . LEU A 1 86 ? -2.801 -5.391 -14.311 1.00 95.50 86 LEU A CA 1
ATOM 642 C C . LEU A 1 86 ? -2.306 -4.815 -12.974 1.00 95.50 86 LEU A C 1
ATOM 644 O O . LEU A 1 86 ? -2.220 -3.605 -12.823 1.00 95.50 86 LEU A O 1
ATOM 648 N N . LEU A 1 87 ? -1.914 -5.676 -12.029 1.00 96.81 87 LEU A N 1
ATOM 649 C CA . LEU A 1 87 ? -1.213 -5.285 -10.803 1.00 96.81 87 LEU A CA 1
ATOM 650 C C . LEU A 1 87 ? 0.320 -5.318 -10.974 1.00 96.81 87 LEU A C 1
ATOM 652 O O . LEU A 1 87 ? 1.053 -5.104 -10.010 1.00 96.81 87 LEU A O 1
ATOM 656 N N . ASN A 1 88 ? 0.840 -5.597 -12.177 1.00 96.81 88 ASN A N 1
ATOM 657 C CA . ASN A 1 88 ? 2.272 -5.503 -12.483 1.00 96.81 88 ASN A CA 1
ATOM 658 C C . ASN A 1 88 ? 2.621 -4.082 -12.934 1.00 96.81 88 ASN A C 1
ATOM 660 O O . ASN A 1 88 ? 3.030 -3.864 -14.072 1.00 96.81 88 ASN A O 1
ATOM 664 N N . LEU A 1 89 ? 2.432 -3.126 -12.028 1.00 97.38 89 LEU A N 1
ATOM 665 C CA . LEU A 1 89 ? 2.780 -1.724 -12.240 1.00 97.38 89 LEU A CA 1
ATOM 666 C C . LEU A 1 89 ? 4.303 -1.581 -12.362 1.00 97.38 89 LEU A C 1
ATOM 668 O O . LEU A 1 89 ? 5.048 -2.166 -11.570 1.00 97.38 89 LEU A O 1
ATOM 672 N N . THR A 1 90 ? 4.763 -0.854 -13.380 1.00 97.38 90 THR A N 1
ATOM 673 C CA . THR A 1 90 ? 6.180 -0.797 -13.779 1.00 97.38 90 THR A CA 1
ATOM 674 C C . THR A 1 90 ? 6.826 0.552 -13.522 1.00 97.38 90 THR A C 1
ATOM 676 O O . THR A 1 90 ? 7.922 0.606 -12.962 1.00 97.38 90 THR A O 1
ATOM 679 N N . ASP A 1 91 ? 6.166 1.616 -13.966 1.00 97.31 91 ASP A N 1
ATOM 680 C CA . ASP A 1 91 ? 6.735 2.960 -14.030 1.00 97.31 91 ASP A CA 1
ATOM 681 C C . ASP A 1 91 ? 6.451 3.738 -12.754 1.00 97.31 91 ASP A C 1
ATOM 683 O O . ASP A 1 91 ? 7.351 4.335 -12.167 1.00 97.31 91 ASP A O 1
ATOM 687 N N . GLU A 1 92 ? 5.205 3.679 -12.299 1.00 98.50 92 GLU A N 1
ATOM 688 C CA . GLU A 1 92 ? 4.735 4.419 -11.146 1.00 98.50 92 GLU A CA 1
ATOM 689 C C . GLU A 1 92 ? 3.726 3.598 -10.342 1.00 98.50 92 GLU A C 1
ATOM 691 O O . GLU A 1 92 ? 3.108 2.655 -10.842 1.00 98.50 92 GLU A O 1
ATOM 696 N N . ILE A 1 93 ? 3.587 3.935 -9.063 1.00 98.81 93 ILE A N 1
ATOM 697 C CA . ILE A 1 93 ? 2.587 3.336 -8.183 1.00 98.81 93 ILE A CA 1
ATOM 698 C C . ILE A 1 93 ? 2.298 4.260 -7.008 1.00 98.81 93 ILE A C 1
ATOM 700 O O . ILE A 1 93 ? 3.206 4.895 -6.462 1.00 98.81 93 ILE A O 1
ATOM 704 N N . THR A 1 94 ? 1.050 4.245 -6.552 1.00 98.88 94 THR A N 1
ATOM 705 C CA . THR A 1 94 ? 0.694 4.655 -5.192 1.00 98.88 94 THR A CA 1
ATOM 706 C C . THR A 1 94 ? -0.034 3.524 -4.492 1.00 98.88 94 THR A C 1
ATOM 708 O O . THR A 1 94 ? -0.954 2.939 -5.055 1.00 98.88 94 THR A O 1
ATOM 711 N N . ILE A 1 95 ? 0.357 3.233 -3.255 1.00 98.81 95 ILE A N 1
ATOM 712 C CA . ILE A 1 95 ? -0.384 2.344 -2.358 1.00 98.81 95 ILE A CA 1
ATOM 713 C C . ILE A 1 95 ? -0.807 3.186 -1.164 1.00 98.81 95 ILE A C 1
ATOM 715 O O . ILE A 1 95 ? 0.058 3.689 -0.446 1.00 98.81 95 ILE A O 1
ATOM 719 N N . SER A 1 96 ? -2.113 3.331 -0.957 1.00 98.50 96 SER A N 1
ATOM 720 C CA . SER A 1 96 ? -2.687 4.006 0.207 1.00 98.50 96 SER A CA 1
ATOM 721 C C . SER A 1 96 ? -3.591 3.046 0.961 1.00 98.50 96 SER A C 1
ATOM 723 O O . SER A 1 96 ? -4.306 2.256 0.350 1.00 98.50 96 SER A O 1
ATOM 725 N N . LEU A 1 97 ? -3.529 3.070 2.284 1.00 98.44 97 LEU A N 1
ATOM 726 C CA . LEU A 1 97 ? -4.389 2.268 3.139 1.00 98.44 97 LEU A CA 1
ATOM 727 C C . LEU A 1 97 ? -4.474 2.884 4.526 1.00 98.44 97 LEU A C 1
ATOM 729 O O . LEU A 1 97 ? -3.568 3.594 4.970 1.00 98.44 97 LEU A O 1
ATOM 733 N N . TRP A 1 98 ? -5.539 2.554 5.235 1.00 98.00 98 TRP A N 1
ATOM 734 C CA . TRP A 1 98 ? -5.663 2.844 6.648 1.00 98.00 98 TRP A CA 1
ATOM 735 C C . TRP A 1 98 ? -5.251 1.636 7.473 1.00 98.00 98 TRP A C 1
ATOM 737 O O . TRP A 1 98 ? -5.575 0.497 7.138 1.00 98.00 98 TRP A O 1
ATOM 747 N N . ILE A 1 99 ? -4.536 1.887 8.569 1.00 98.19 99 ILE A N 1
ATOM 748 C CA . ILE A 1 99 ? -4.105 0.848 9.503 1.00 98.19 99 ILE A CA 1
ATOM 749 C C . ILE A 1 99 ? -4.379 1.254 10.948 1.00 98.19 99 ILE A C 1
ATOM 751 O O . ILE A 1 99 ? -4.279 2.428 11.302 1.00 98.19 99 ILE A O 1
ATOM 755 N N . LYS A 1 100 ? -4.666 0.262 11.791 1.00 97.62 100 LYS A N 1
ATOM 756 C CA . LYS A 1 100 ? -4.685 0.380 13.254 1.00 97.62 100 LYS A CA 1
ATOM 757 C C . LYS A 1 100 ? -3.859 -0.766 13.846 1.00 97.62 100 LYS A C 1
ATOM 759 O O . LYS A 1 100 ? -4.383 -1.868 14.032 1.00 97.62 100 LYS A O 1
ATOM 764 N N . PRO A 1 101 ? -2.554 -0.557 14.083 1.00 97.38 101 PRO A N 1
ATOM 765 C CA . PRO A 1 101 ? -1.650 -1.617 14.519 1.00 97.38 101 PRO A CA 1
ATOM 766 C C . PRO A 1 101 ? -1.870 -1.988 15.991 1.00 97.38 101 PRO A C 1
ATOM 768 O O . PRO A 1 101 ? -1.914 -1.116 16.859 1.00 97.38 101 PRO A O 1
ATOM 771 N N . ASN A 1 102 ? -1.916 -3.286 16.297 1.00 96.38 102 ASN A N 1
ATOM 772 C CA . ASN A 1 102 ? -1.931 -3.804 17.673 1.00 96.38 102 ASN A CA 1
ATOM 773 C C . ASN A 1 102 ? -0.529 -3.840 18.303 1.00 96.38 102 ASN A C 1
ATOM 775 O O . ASN A 1 102 ? -0.401 -3.898 19.523 1.00 96.38 102 ASN A O 1
ATOM 779 N N . SER A 1 103 ? 0.518 -3.826 17.477 1.00 94.25 103 SER A N 1
ATOM 780 C CA . SER A 1 103 ? 1.920 -3.748 17.881 1.00 94.25 103 SER A CA 1
ATOM 781 C C . SER A 1 103 ? 2.699 -2.960 16.839 1.00 94.25 103 SER A C 1
ATOM 783 O O . SER A 1 103 ? 2.422 -3.069 15.646 1.00 94.25 103 SER A O 1
ATOM 785 N N . LEU A 1 104 ? 3.706 -2.212 17.278 1.00 93.75 104 LEU A N 1
ATOM 786 C CA . LEU A 1 104 ? 4.651 -1.519 16.399 1.00 93.75 104 LEU A CA 1
ATOM 787 C C . LEU A 1 104 ? 6.069 -2.091 16.473 1.00 93.75 104 LEU A C 1
ATOM 789 O O . LEU A 1 104 ? 6.955 -1.607 15.776 1.00 93.75 104 LEU A O 1
ATOM 793 N N . SER A 1 105 ? 6.295 -3.108 17.308 1.00 84.88 105 SER A N 1
ATOM 794 C CA . SER A 1 105 ? 7.606 -3.741 17.424 1.00 84.88 105 SER A CA 1
ATOM 795 C C . SER A 1 105 ? 7.871 -4.650 16.229 1.00 84.88 105 SER A C 1
ATOM 797 O O . SER A 1 105 ? 6.978 -5.382 15.789 1.00 84.88 105 SER A O 1
ATOM 799 N N . SER A 1 106 ? 9.115 -4.649 15.743 1.00 89.19 106 SER A N 1
ATOM 800 C CA . SER A 1 106 ? 9.589 -5.492 14.640 1.00 89.19 106 SER A CA 1
ATOM 801 C C . SER A 1 106 ? 8.926 -5.225 13.281 1.00 89.19 106 SER A C 1
ATOM 803 O O . SER A 1 106 ? 8.033 -4.395 13.139 1.00 89.19 106 SER A O 1
ATOM 805 N N . TYR A 1 107 ? 9.412 -5.930 12.263 1.00 93.56 107 TYR A N 1
ATOM 806 C CA . TYR A 1 107 ? 8.905 -5.864 10.896 1.00 93.56 107 TYR A CA 1
ATOM 807 C C . TYR A 1 107 ? 7.503 -6.471 10.781 1.00 93.56 107 TYR A C 1
ATOM 809 O O . TYR A 1 107 ? 7.286 -7.594 11.241 1.00 93.56 107 TYR A O 1
ATOM 817 N N . GLN A 1 108 ? 6.593 -5.781 10.093 1.00 95.12 108 GLN A N 1
ATOM 818 C CA . GLN A 1 108 ? 5.253 -6.273 9.759 1.00 95.12 108 GLN A CA 1
ATOM 819 C C . GLN A 1 108 ? 4.819 -5.813 8.353 1.00 95.12 108 GLN A C 1
ATOM 821 O O . GLN A 1 108 ? 4.969 -4.643 8.006 1.00 95.12 108 GLN A O 1
ATOM 826 N N . SER A 1 109 ? 4.272 -6.742 7.564 1.00 95.56 109 SER A N 1
ATOM 827 C CA . SER A 1 109 ? 3.775 -6.583 6.189 1.00 95.56 109 SER A CA 1
ATOM 828 C C . SER A 1 109 ? 2.409 -5.948 6.132 1.00 95.56 109 SER A C 1
ATOM 830 O O . SER A 1 109 ? 1.433 -6.558 6.552 1.00 95.56 109 SER A O 1
ATOM 832 N N . LEU A 1 110 ? 2.338 -4.757 5.547 1.00 97.56 110 LEU A N 1
ATOM 833 C CA . LEU A 1 110 ? 1.074 -4.109 5.246 1.00 97.56 110 LEU A CA 1
ATOM 834 C C . LEU A 1 110 ? 0.528 -4.604 3.909 1.00 97.56 110 LEU A C 1
ATOM 836 O O . LEU A 1 110 ? -0.555 -5.179 3.866 1.00 97.56 110 LEU A O 1
ATOM 840 N N . VAL A 1 111 ? 1.310 -4.431 2.840 1.00 97.94 111 VAL A N 1
ATOM 841 C CA . VAL A 1 111 ? 0.960 -4.820 1.469 1.00 97.94 111 VAL A CA 1
ATOM 842 C C . VAL A 1 111 ? 2.171 -5.455 0.801 1.00 97.94 111 VAL A C 1
ATOM 844 O O . VAL A 1 111 ? 3.265 -4.896 0.862 1.00 97.94 111 VAL A O 1
ATOM 847 N N . ALA A 1 112 ? 1.990 -6.593 0.132 1.00 96.44 112 ALA A N 1
ATOM 848 C CA . ALA A 1 112 ? 3.064 -7.274 -0.583 1.00 96.44 112 ALA A CA 1
ATOM 849 C C . ALA A 1 112 ? 2.603 -7.808 -1.941 1.00 96.44 112 ALA A C 1
ATOM 851 O O . ALA A 1 112 ? 1.646 -8.576 -2.019 1.00 96.44 112 ALA A O 1
ATOM 852 N N . LYS A 1 113 ? 3.353 -7.479 -2.997 1.00 96.31 113 LYS A N 1
ATOM 853 C CA . LYS A 1 113 ? 3.386 -8.242 -4.252 1.00 96.31 113 LYS A CA 1
ATOM 854 C C . LYS A 1 113 ? 4.841 -8.621 -4.525 1.00 96.31 113 LYS A C 1
ATOM 856 O O . LYS A 1 113 ? 5.538 -8.026 -5.352 1.00 96.31 113 LYS A O 1
ATOM 861 N N . TRP A 1 114 ? 5.341 -9.565 -3.729 1.00 94.56 114 TRP A N 1
ATOM 862 C CA . TRP A 1 114 ? 6.774 -9.765 -3.532 1.00 94.56 114 TRP A CA 1
ATOM 863 C C . TRP A 1 114 ? 7.162 -11.239 -3.420 1.00 94.56 114 TRP A C 1
ATOM 865 O O . TRP A 1 114 ? 6.569 -11.985 -2.646 1.00 94.56 114 TRP A O 1
ATOM 875 N N . ALA A 1 115 ? 8.209 -11.648 -4.141 1.00 93.62 115 ALA A N 1
ATOM 876 C CA . ALA A 1 115 ? 8.738 -13.003 -4.052 1.00 93.62 115 ALA A CA 1
ATOM 877 C C . ALA A 1 115 ? 9.626 -13.236 -2.814 1.00 93.62 115 ALA A C 1
ATOM 879 O O . ALA A 1 115 ? 10.608 -12.524 -2.543 1.00 93.62 115 ALA A O 1
ATOM 880 N N . ASN A 1 116 ? 9.329 -14.321 -2.102 1.00 91.62 116 ASN A N 1
ATOM 881 C CA . ASN A 1 116 ? 10.114 -14.868 -1.007 1.00 91.62 116 ASN A CA 1
ATOM 882 C C . ASN A 1 116 ? 11.154 -15.877 -1.526 1.00 91.62 116 ASN A C 1
ATOM 884 O O . ASN A 1 116 ? 10.887 -17.068 -1.701 1.00 91.62 116 ASN A O 1
ATOM 888 N N . THR A 1 117 ? 12.383 -15.401 -1.713 1.00 91.12 117 THR A N 1
ATOM 889 C CA . THR A 1 117 ? 13.508 -16.227 -2.178 1.00 91.12 117 THR A CA 1
ATOM 890 C C . THR A 1 117 ? 13.885 -17.338 -1.204 1.00 91.12 117 THR A C 1
ATOM 892 O O . THR A 1 117 ? 14.385 -18.373 -1.634 1.00 91.12 117 THR A O 1
ATOM 895 N N . SER A 1 118 ? 13.612 -17.172 0.093 1.00 88.56 118 SER A N 1
ATOM 896 C CA . SER A 1 118 ? 13.842 -18.220 1.097 1.00 88.56 118 SER A CA 1
ATOM 897 C C . SER A 1 118 ? 12.894 -19.412 0.919 1.00 88.56 118 SER A C 1
ATOM 899 O O . SER A 1 118 ? 13.198 -20.508 1.378 1.00 88.56 118 SER A O 1
ATOM 901 N N . SER A 1 119 ? 11.778 -19.214 0.212 1.00 88.12 119 SER A N 1
ATOM 902 C CA . SER A 1 119 ? 10.822 -20.256 -0.179 1.00 88.12 119 SER A CA 1
ATOM 903 C C . SER A 1 119 ? 11.038 -20.758 -1.615 1.00 88.12 119 SER A C 1
ATOM 905 O O . SER A 1 119 ? 10.175 -21.442 -2.157 1.00 88.12 119 SER A O 1
ATOM 907 N N . GLY A 1 120 ? 12.165 -20.415 -2.251 1.00 89.62 120 GLY A N 1
ATOM 908 C CA . GLY A 1 120 ? 12.505 -20.851 -3.610 1.00 89.62 120 GLY A CA 1
ATOM 909 C C . 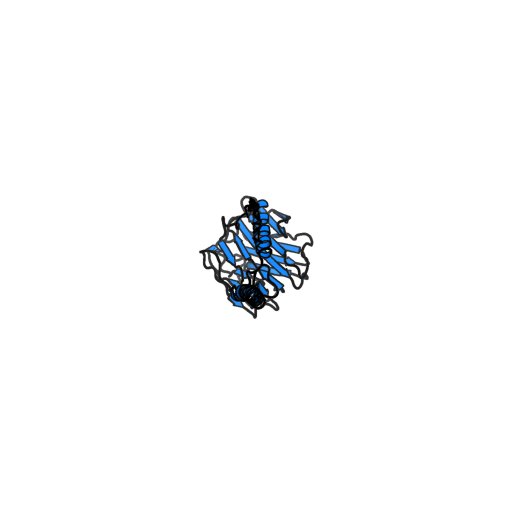GLY A 1 120 ? 11.868 -20.033 -4.738 1.00 89.62 120 GLY A C 1
ATOM 910 O O . GLY A 1 120 ? 12.002 -20.409 -5.900 1.00 89.62 120 GLY A O 1
ATOM 911 N N . GLN A 1 121 ? 11.194 -18.920 -4.429 1.00 91.19 121 GLN A N 1
ATOM 912 C CA . GLN A 1 121 ? 10.625 -18.029 -5.446 1.00 91.19 121 GLN A CA 1
ATOM 913 C C . GLN A 1 121 ? 11.725 -17.156 -6.075 1.00 91.19 121 GLN A C 1
ATOM 915 O O . GLN A 1 121 ? 12.657 -16.742 -5.376 1.00 91.19 121 GLN A O 1
ATOM 920 N N . PRO A 1 122 ? 11.657 -16.854 -7.380 1.00 93.19 122 PRO A N 1
ATOM 921 C CA . PRO A 1 122 ? 12.713 -16.113 -8.059 1.00 93.19 122 PRO A CA 1
ATOM 922 C C . PRO A 1 122 ? 12.719 -14.637 -7.646 1.00 93.19 122 PRO A C 1
ATOM 924 O O . PRO A 1 122 ? 11.683 -13.979 -7.585 1.00 93.19 122 PRO A O 1
ATOM 927 N N . ALA A 1 123 ? 13.908 -14.072 -7.417 1.00 93.31 123 ALA A N 1
ATOM 928 C CA . ALA A 1 123 ? 14.047 -12.663 -7.038 1.00 93.31 123 ALA A CA 1
ATOM 929 C C . ALA A 1 123 ? 13.501 -11.693 -8.104 1.00 93.31 123 ALA A C 1
ATOM 931 O O . ALA A 1 123 ? 13.116 -10.579 -7.766 1.00 93.31 123 ALA A O 1
ATOM 932 N N . SER A 1 124 ? 13.423 -12.108 -9.374 1.00 93.50 124 SER A N 1
ATOM 933 C CA . SER A 1 124 ? 12.828 -11.329 -10.473 1.00 93.50 124 SER A CA 1
ATOM 934 C C . SER A 1 124 ? 11.324 -11.076 -10.314 1.00 93.50 124 SER A C 1
ATOM 936 O O . SER A 1 124 ? 10.773 -10.217 -10.998 1.00 93.50 124 SER A O 1
ATOM 938 N N . GLU A 1 125 ? 10.660 -11.793 -9.409 1.00 93.50 125 GLU A N 1
ATOM 939 C CA . GLU A 1 125 ? 9.237 -11.638 -9.094 1.00 93.50 125 GLU A CA 1
ATOM 940 C C . GLU A 1 125 ? 8.988 -10.783 -7.841 1.00 93.50 125 GLU A C 1
ATOM 942 O O . GLU A 1 125 ? 7.955 -10.871 -7.181 1.00 93.50 125 GLU A O 1
ATOM 947 N N . ARG A 1 126 ? 9.946 -9.927 -7.489 1.00 94.81 126 ARG A N 1
ATOM 948 C CA . ARG A 1 126 ? 9.746 -8.840 -6.527 1.00 94.81 126 ARG A CA 1
ATOM 949 C C . ARG A 1 126 ? 9.343 -7.583 -7.285 1.00 94.81 126 ARG A C 1
ATOM 951 O O . ARG A 1 126 ? 9.956 -7.265 -8.302 1.00 94.81 126 ARG A O 1
ATOM 958 N N . SER A 1 127 ? 8.310 -6.900 -6.801 1.00 95.94 127 SER A N 1
ATOM 959 C CA . SER A 1 127 ? 7.899 -5.599 -7.330 1.00 95.94 127 SER A CA 1
ATOM 960 C C . SER A 1 127 ? 7.851 -4.578 -6.201 1.00 95.94 127 SER A C 1
ATOM 962 O O . SER A 1 127 ? 8.863 -3.937 -5.937 1.00 95.94 127 SER A O 1
ATOM 964 N N . TYR A 1 128 ? 6.749 -4.515 -5.459 1.00 97.81 128 TYR A N 1
ATOM 965 C CA . TYR A 1 128 ? 6.536 -3.551 -4.384 1.00 97.81 128 TYR A CA 1
ATOM 966 C C . TYR A 1 128 ? 6.120 -4.243 -3.085 1.00 97.81 128 TYR A C 1
ATOM 968 O O . TYR A 1 128 ? 5.511 -5.322 -3.078 1.00 97.81 128 TYR A O 1
ATOM 976 N N . LEU A 1 129 ? 6.494 -3.624 -1.972 1.00 97.00 129 LEU A N 1
ATOM 977 C CA . LEU A 1 129 ? 6.272 -4.132 -0.625 1.00 97.00 129 LEU A CA 1
ATOM 978 C C . LEU A 1 129 ? 6.247 -2.955 0.350 1.00 97.00 129 LEU A C 1
ATOM 980 O O . LEU A 1 129 ? 7.083 -2.060 0.257 1.00 97.00 129 LEU A O 1
ATOM 984 N N . PHE A 1 130 ? 5.317 -2.963 1.300 1.00 98.06 130 PHE A N 1
ATOM 985 C CA . PHE A 1 130 ? 5.207 -1.911 2.303 1.00 98.06 130 PHE A CA 1
ATOM 986 C C . PHE A 1 130 ? 5.220 -2.499 3.711 1.00 98.06 130 PHE A C 1
ATOM 988 O O . PHE A 1 130 ? 4.357 -3.306 4.070 1.00 98.06 130 PHE A O 1
ATOM 995 N N . TYR A 1 131 ? 6.210 -2.089 4.504 1.00 96.62 131 TYR A N 1
ATOM 996 C CA . TYR A 1 131 ? 6.386 -2.502 5.888 1.00 96.62 131 TYR A CA 1
ATOM 997 C C . TYR A 1 131 ? 6.152 -1.382 6.889 1.00 96.62 131 TYR A C 1
ATOM 999 O O . TYR A 1 131 ? 6.349 -0.201 6.603 1.00 96.62 131 TYR A O 1
ATOM 1007 N N . ILE A 1 132 ? 5.832 -1.815 8.107 1.00 96.44 132 ILE A N 1
ATOM 1008 C CA . ILE A 1 132 ? 6.164 -1.083 9.325 1.00 96.44 132 ILE A CA 1
ATOM 1009 C C . ILE A 1 132 ? 7.302 -1.797 10.053 1.00 96.44 132 ILE A C 1
ATOM 1011 O O . ILE A 1 132 ? 7.412 -3.025 9.993 1.00 96.44 132 ILE A O 1
ATOM 1015 N N . LYS A 1 133 ? 8.147 -1.032 10.741 1.00 95.06 133 LYS A N 1
ATOM 1016 C CA . LYS A 1 133 ? 9.225 -1.553 11.586 1.00 95.06 133 LYS A CA 1
ATOM 1017 C C . LYS A 1 133 ? 9.509 -0.565 12.709 1.00 95.06 133 LYS A C 1
ATOM 1019 O O . LYS A 1 133 ? 9.877 0.565 12.427 1.00 95.06 133 LYS A O 1
ATOM 1024 N N . ASP A 1 134 ? 9.356 -0.984 13.961 1.00 95.12 134 ASP A N 1
ATOM 1025 C CA . ASP A 1 134 ? 9.692 -0.172 15.144 1.00 95.12 134 ASP A CA 1
ATOM 1026 C C . ASP A 1 134 ? 9.082 1.250 15.096 1.00 95.12 134 ASP A C 1
ATOM 1028 O O . ASP A 1 134 ? 9.760 2.251 15.316 1.00 95.12 134 ASP A O 1
ATOM 1032 N N . SER A 1 135 ? 7.784 1.325 14.775 1.00 96.69 135 SER A N 1
ATOM 1033 C CA . SER A 1 135 ? 7.002 2.564 14.560 1.00 96.69 135 SER A CA 1
ATOM 1034 C C . SER A 1 135 ? 7.344 3.396 13.311 1.00 96.69 135 SER A C 1
ATOM 1036 O O . SER A 1 135 ? 6.780 4.482 13.132 1.00 96.69 135 SER A O 1
ATOM 1038 N N . ASN A 1 136 ? 8.215 2.895 12.434 1.00 97.56 136 ASN A N 1
ATOM 1039 C CA . ASN A 1 136 ? 8.605 3.538 11.178 1.00 97.56 136 ASN A CA 1
ATOM 1040 C C . ASN A 1 136 ? 7.838 2.945 9.994 1.00 97.56 136 ASN A C 1
ATOM 1042 O O . ASN A 1 136 ? 7.538 1.749 9.980 1.00 97.56 136 ASN A O 1
ATOM 1046 N N . LEU A 1 137 ? 7.583 3.770 8.979 1.00 98.19 137 LEU A N 1
ATOM 1047 C CA . LEU A 1 137 ? 7.172 3.322 7.652 1.00 98.19 137 LEU A CA 1
ATOM 1048 C C . LEU A 1 137 ? 8.404 2.950 6.831 1.00 98.19 137 LEU A C 1
ATOM 1050 O O . LEU A 1 137 ? 9.425 3.638 6.872 1.00 98.19 137 LEU A O 1
ATOM 1054 N N . LEU A 1 138 ? 8.300 1.852 6.090 1.00 97.75 138 LEU A N 1
ATOM 1055 C CA . LEU A 1 138 ? 9.415 1.267 5.358 1.00 97.75 138 LEU A CA 1
ATOM 1056 C C . LEU A 1 138 ? 8.917 0.747 3.995 1.00 97.75 138 LEU A C 1
ATOM 1058 O O . LEU A 1 138 ? 8.596 -0.440 3.865 1.00 97.75 138 LEU A O 1
ATOM 1062 N N . PRO A 1 139 ? 8.767 1.625 2.985 1.00 98.31 139 PRO A N 1
ATOM 1063 C CA . PRO A 1 139 ? 8.418 1.220 1.629 1.00 98.31 139 PRO A CA 1
ATOM 1064 C C . PRO A 1 139 ? 9.599 0.543 0.921 1.00 98.31 139 PRO A C 1
ATOM 1066 O O . PRO A 1 139 ? 10.763 0.888 1.140 1.00 98.31 139 PRO A O 1
ATOM 1069 N N . PHE A 1 140 ? 9.289 -0.393 0.029 1.00 98.12 140 PHE A N 1
ATOM 1070 C CA . PHE A 1 140 ? 10.239 -1.094 -0.826 1.00 98.12 140 PHE A CA 1
ATOM 1071 C C . PHE A 1 140 ? 9.733 -1.141 -2.260 1.00 98.12 140 PHE A C 1
ATOM 1073 O O . PHE A 1 140 ? 8.564 -1.439 -2.517 1.00 98.12 140 PHE A O 1
ATOM 1080 N N . VAL A 1 141 ? 10.666 -0.983 -3.192 1.00 98.38 141 VAL A N 1
ATOM 1081 C CA . VAL A 1 141 ? 10.500 -1.394 -4.587 1.00 98.38 141 VAL A CA 1
ATOM 1082 C C . VAL A 1 141 ? 11.727 -2.179 -5.035 1.00 98.38 141 VAL A C 1
ATOM 1084 O O . VAL A 1 141 ? 12.817 -2.023 -4.477 1.00 98.38 141 VAL A O 1
ATOM 1087 N N . GLN A 1 142 ? 11.565 -3.041 -6.034 1.00 97.94 142 GLN A N 1
ATOM 1088 C CA . GLN A 1 142 ? 12.689 -3.640 -6.741 1.00 97.94 142 GLN A CA 1
ATOM 1089 C C . GLN A 1 142 ? 12.709 -3.170 -8.191 1.00 97.94 142 GLN A C 1
ATOM 1091 O O . GLN A 1 142 ? 11.807 -3.501 -8.960 1.00 97.94 142 GLN A O 1
ATOM 1096 N N . THR A 1 143 ? 13.776 -2.474 -8.576 1.00 97.31 143 THR A N 1
ATOM 1097 C CA . THR A 1 143 ? 13.980 -1.959 -9.931 1.00 97.31 143 THR A CA 1
ATOM 1098 C C . THR A 1 143 ? 15.285 -2.494 -10.506 1.00 97.31 143 THR A C 1
ATOM 1100 O O . THR A 1 143 ? 16.303 -2.567 -9.821 1.00 97.31 143 THR A O 1
ATOM 1103 N N . GLY A 1 144 ? 15.270 -2.984 -11.750 1.00 92.00 144 GLY A N 1
ATOM 1104 C CA . GLY A 1 144 ? 16.479 -3.549 -12.380 1.00 92.00 144 GLY A CA 1
ATOM 1105 C C . GLY A 1 144 ? 17.172 -4.673 -11.579 1.00 92.00 144 GLY A C 1
ATOM 1106 O O . GLY A 1 144 ? 18.373 -4.881 -11.726 1.00 92.00 144 GLY A O 1
ATOM 1107 N N . GLY A 1 145 ? 16.440 -5.376 -10.705 1.00 92.25 145 GLY A N 1
ATOM 1108 C CA . GLY A 1 145 ? 16.982 -6.401 -9.800 1.00 92.25 145 GLY A CA 1
ATOM 1109 C C . GLY A 1 145 ? 17.607 -5.870 -8.500 1.00 92.25 145 GLY A C 1
ATOM 1110 O O . GLY A 1 145 ? 18.104 -6.665 -7.704 1.00 92.25 145 GLY A O 1
ATOM 1111 N N . ILE A 1 146 ? 17.567 -4.559 -8.261 1.00 96.25 146 ILE A N 1
ATOM 1112 C CA . ILE A 1 146 ? 18.062 -3.899 -7.051 1.00 96.25 146 ILE A CA 1
ATOM 1113 C C . ILE A 1 146 ? 16.876 -3.572 -6.149 1.00 96.25 146 ILE A C 1
ATOM 1115 O O . ILE A 1 146 ? 15.892 -2.991 -6.594 1.00 96.25 146 ILE A O 1
ATOM 1119 N N . ILE A 1 147 ? 16.966 -3.957 -4.877 1.00 97.56 147 ILE A N 1
ATOM 1120 C CA . ILE A 1 147 ? 15.973 -3.589 -3.865 1.00 97.56 147 ILE A CA 1
ATOM 1121 C C . ILE A 1 147 ? 16.333 -2.213 -3.315 1.00 97.56 147 ILE A C 1
ATOM 1123 O O . ILE A 1 147 ? 17.447 -2.015 -2.825 1.00 97.56 147 ILE A O 1
ATOM 1127 N N . SER A 1 148 ? 15.373 -1.297 -3.343 1.00 98.25 148 SER A N 1
ATOM 1128 C CA . SER A 1 148 ? 15.490 0.034 -2.761 1.00 98.25 148 SER A CA 1
ATOM 1129 C C . SER A 1 148 ? 14.419 0.247 -1.702 1.00 98.25 148 SER A C 1
ATOM 1131 O O . SER A 1 148 ? 13.266 -0.142 -1.878 1.00 98.25 148 SER A O 1
ATOM 1133 N N . SER A 1 149 ? 14.816 0.870 -0.598 1.00 97.56 149 SER A N 1
ATOM 1134 C CA . SER A 1 149 ? 13.954 1.186 0.539 1.00 97.56 149 SER A CA 1
ATOM 1135 C C . SER A 1 149 ? 14.555 2.315 1.357 1.00 97.56 149 SER A C 1
ATOM 1137 O O . SER A 1 149 ? 15.778 2.470 1.368 1.00 97.56 149 SER A O 1
ATOM 1139 N N . TYR A 1 150 ? 13.729 3.009 2.130 1.00 96.44 150 TYR A N 1
ATOM 1140 C CA . TYR A 1 150 ? 14.200 3.817 3.251 1.00 96.44 150 TYR A CA 1
ATOM 1141 C C . TYR A 1 150 ? 13.242 3.705 4.426 1.00 96.44 150 TYR A C 1
ATOM 1143 O O . TYR A 1 150 ? 12.070 3.389 4.248 1.00 96.44 150 TYR A O 1
ATOM 1151 N N . GLU A 1 151 ? 13.762 3.962 5.618 1.00 96.44 151 GLU A N 1
ATOM 1152 C CA . GLU A 1 151 ? 13.013 3.954 6.869 1.00 96.44 151 GLU A CA 1
ATOM 1153 C C . GLU A 1 151 ? 12.667 5.395 7.241 1.00 96.44 151 GLU A C 1
ATOM 1155 O O . GLU A 1 151 ? 13.557 6.249 7.299 1.00 96.44 151 GLU A O 1
ATOM 1160 N N . SER A 1 152 ? 11.385 5.684 7.472 1.00 96.25 152 SER A N 1
ATOM 1161 C CA . SER A 1 152 ? 10.984 6.971 8.040 1.00 96.25 152 SER A CA 1
ATOM 1162 C C . SER A 1 152 ? 11.497 7.113 9.478 1.00 96.25 152 SER A C 1
ATOM 1164 O O . SER A 1 152 ? 11.906 6.143 10.113 1.00 96.25 152 SER A O 1
ATOM 1166 N N . SER A 1 153 ? 11.401 8.317 10.040 1.00 87.94 153 SER A N 1
ATOM 1167 C CA . SER A 1 153 ? 11.460 8.477 11.500 1.00 87.94 153 SER A CA 1
ATOM 1168 C C . SER A 1 153 ? 10.247 7.810 12.177 1.00 87.94 153 SER A C 1
ATOM 1170 O O . SER A 1 153 ? 9.241 7.576 11.494 1.00 87.94 153 SER A O 1
ATOM 1172 N N . PRO A 1 154 ? 10.294 7.554 13.500 1.00 83.75 154 PRO A N 1
ATOM 1173 C CA . PRO A 1 154 ? 9.150 7.016 14.234 1.00 83.75 154 PRO A CA 1
ATOM 1174 C C . PRO A 1 154 ? 7.969 7.969 14.169 1.00 83.75 154 PRO A C 1
ATOM 1176 O O . PRO A 1 154 ? 8.079 9.127 14.575 1.00 83.75 154 PRO A O 1
ATOM 1179 N N . VAL A 1 155 ? 6.847 7.478 13.646 1.00 88.88 155 VAL A N 1
ATOM 1180 C CA . VAL A 1 155 ? 5.650 8.297 13.398 1.00 88.88 155 VAL A CA 1
ATOM 1181 C C . VAL A 1 155 ? 4.333 7.583 13.699 1.00 88.88 155 VAL A C 1
ATOM 1183 O O . VAL A 1 155 ? 3.306 8.242 13.847 1.00 88.88 155 VAL A O 1
ATOM 1186 N N . LEU A 1 156 ? 4.337 6.252 13.787 1.00 97.38 156 LEU A N 1
ATOM 1187 C CA . LEU A 1 156 ? 3.125 5.480 14.045 1.00 97.38 156 LEU A CA 1
ATOM 1188 C C . LEU A 1 156 ? 2.782 5.433 15.536 1.00 97.38 156 LEU A C 1
ATOM 1190 O O . LEU A 1 156 ? 3.664 5.297 16.389 1.00 97.38 156 LEU A O 1
ATOM 1194 N N . THR A 1 157 ? 1.483 5.456 15.821 1.00 97.81 157 THR A N 1
ATOM 1195 C CA . THR A 1 157 ? 0.906 5.295 17.153 1.00 97.81 157 THR A CA 1
ATOM 1196 C C . THR A 1 157 ? 0.148 3.976 17.215 1.00 97.81 157 THR A C 1
ATOM 1198 O O . THR A 1 157 ? -0.706 3.669 16.387 1.00 97.81 157 THR A O 1
ATOM 1201 N N . GLN A 1 158 ? 0.467 3.155 18.213 1.00 97.25 158 GLN A N 1
ATOM 1202 C CA . GLN A 1 158 ? -0.200 1.871 18.390 1.00 97.25 158 GLN A CA 1
ATOM 1203 C C . GLN A 1 158 ? -1.671 2.085 18.764 1.00 97.25 158 GLN A C 1
ATOM 1205 O O . GLN A 1 158 ? -1.977 2.885 19.645 1.00 97.25 158 GLN A O 1
ATOM 1210 N N . GLY A 1 159 ? -2.572 1.317 18.151 1.00 96.62 159 GLY A N 1
ATOM 1211 C CA . GLY A 1 159 ? -3.997 1.332 18.475 1.00 96.62 159 GLY A CA 1
ATOM 1212 C C . GLY A 1 159 ? -4.771 2.540 17.942 1.00 96.62 159 GLY A C 1
ATOM 1213 O O . GLY A 1 159 ? -5.939 2.686 18.296 1.00 96.62 159 GLY A O 1
ATOM 1214 N N . GLU A 1 160 ? -4.175 3.367 17.081 1.00 96.19 160 GLU A N 1
ATOM 1215 C CA . GLU A 1 160 ? -4.850 4.487 16.416 1.00 96.19 160 GLU A CA 1
ATOM 1216 C C . GLU A 1 160 ? -4.992 4.229 14.914 1.00 96.19 160 GLU A C 1
ATOM 1218 O O . GLU A 1 160 ? -4.110 3.636 14.297 1.00 96.19 160 GLU A O 1
ATOM 1223 N N . TRP A 1 161 ? -6.112 4.666 14.331 1.00 97.00 161 TRP A N 1
ATOM 1224 C CA . TRP A 1 161 ? -6.299 4.646 12.882 1.00 97.00 161 TRP A CA 1
ATOM 1225 C C . TRP A 1 161 ? -5.452 5.731 12.230 1.00 97.00 161 TRP A C 1
ATOM 1227 O O . TRP A 1 161 ? -5.556 6.908 12.580 1.00 97.00 161 TRP A O 1
ATOM 1237 N N . GLN A 1 162 ? -4.627 5.330 11.271 1.00 97.56 162 GLN A N 1
ATOM 1238 C CA . GLN A 1 162 ? -3.752 6.229 10.533 1.00 97.56 162 GLN A CA 1
ATOM 1239 C C . GLN A 1 162 ? -3.714 5.812 9.065 1.00 97.56 162 GLN A C 1
ATOM 1241 O O . GLN A 1 162 ? -3.603 4.624 8.757 1.00 97.56 162 GLN A O 1
ATOM 1246 N N . GLN A 1 163 ? -3.780 6.785 8.159 1.00 98.06 163 GLN A N 1
ATOM 1247 C CA . GLN A 1 163 ? -3.561 6.537 6.741 1.00 98.06 163 GLN A CA 1
ATOM 1248 C C . GLN A 1 163 ? -2.060 6.512 6.477 1.00 98.06 163 GLN A C 1
ATOM 1250 O O . GLN A 1 163 ? -1.344 7.463 6.801 1.00 98.06 163 GLN A O 1
ATOM 1255 N N . VAL A 1 164 ? -1.586 5.449 5.847 1.00 98.69 164 VAL A N 1
ATOM 1256 C CA . VAL A 1 164 ? -0.204 5.313 5.397 1.00 98.69 164 VAL A CA 1
ATOM 1257 C C . VAL A 1 164 ? -0.208 5.218 3.883 1.00 98.69 164 VAL A C 1
ATOM 1259 O O . VAL A 1 164 ? -1.043 4.537 3.292 1.00 98.69 164 VAL A O 1
ATOM 1262 N N . THR A 1 165 ? 0.706 5.935 3.242 1.00 98.81 165 THR A N 1
ATOM 1263 C CA . THR A 1 165 ? 0.809 5.937 1.781 1.00 98.81 165 THR A CA 1
ATOM 1264 C C . THR A 1 165 ? 2.264 5.804 1.372 1.00 98.81 165 THR A C 1
ATOM 1266 O O . THR A 1 165 ? 3.130 6.436 1.977 1.00 98.81 165 THR A O 1
ATOM 1269 N N . MET A 1 166 ? 2.535 5.009 0.340 1.00 98.75 166 MET A N 1
ATOM 1270 C CA . MET A 1 166 ? 3.807 5.035 -0.376 1.00 98.75 166 MET A CA 1
ATOM 1271 C C . MET A 1 166 ? 3.585 5.364 -1.847 1.00 98.75 166 MET A C 1
ATOM 1273 O O . MET A 1 166 ? 2.598 4.921 -2.435 1.00 98.75 166 MET A O 1
ATOM 1277 N N . THR A 1 167 ? 4.522 6.099 -2.440 1.00 98.81 167 THR A N 1
ATOM 1278 C CA . THR A 1 167 ? 4.550 6.364 -3.881 1.00 98.81 167 THR A CA 1
ATOM 1279 C C . THR A 1 167 ? 5.907 5.993 -4.452 1.00 98.81 167 THR A C 1
ATOM 1281 O O . THR A 1 167 ? 6.933 6.209 -3.804 1.00 98.81 167 THR A O 1
ATOM 1284 N N . TYR A 1 168 ? 5.932 5.503 -5.682 1.00 98.75 168 TYR A N 1
ATOM 1285 C CA . TYR A 1 168 ? 7.149 5.395 -6.474 1.00 98.75 168 TYR A CA 1
ATOM 1286 C C . TYR A 1 168 ? 6.899 5.954 -7.871 1.00 98.75 168 TYR A C 1
ATOM 1288 O O . TYR A 1 168 ? 5.828 5.730 -8.431 1.00 98.75 168 TYR A O 1
ATOM 1296 N N . SER A 1 169 ? 7.884 6.667 -8.412 1.00 98.50 169 SER A N 1
ATOM 1297 C CA . SER A 1 169 ? 7.879 7.145 -9.792 1.00 98.50 169 SER A CA 1
ATOM 1298 C C . SER A 1 169 ? 9.265 7.002 -10.407 1.00 98.50 169 SER A C 1
ATOM 1300 O O . SER A 1 169 ? 10.257 7.476 -9.845 1.00 98.50 169 SER A O 1
ATOM 1302 N N . SER A 1 170 ? 9.330 6.351 -11.568 1.00 97.88 170 SER A N 1
ATOM 1303 C CA . SER A 1 170 ? 10.551 6.225 -12.362 1.00 97.88 170 SER A CA 1
ATOM 1304 C C . SER A 1 170 ? 10.940 7.533 -13.058 1.00 97.88 170 SER A C 1
ATOM 1306 O O . SER A 1 170 ? 12.125 7.738 -13.314 1.00 97.88 170 SER A O 1
ATOM 1308 N N . SER A 1 171 ? 9.985 8.435 -13.325 1.00 97.50 171 SER A N 1
ATOM 1309 C CA . SER A 1 171 ? 10.259 9.757 -13.902 1.00 97.50 171 SER A CA 1
ATOM 1310 C C . SER A 1 171 ? 10.758 10.764 -12.871 1.00 97.50 171 SER A C 1
ATOM 1312 O O . SER A 1 171 ? 11.649 11.552 -13.183 1.00 97.50 171 SER A O 1
ATOM 1314 N N . ASP A 1 172 ? 10.225 10.715 -11.647 1.00 97.25 172 ASP A N 1
ATOM 1315 C CA . ASP A 1 172 ? 10.707 11.537 -10.529 1.00 97.25 172 ASP A CA 1
ATOM 1316 C C . ASP A 1 172 ? 11.900 10.894 -9.800 1.00 97.25 172 ASP A C 1
ATOM 1318 O O . ASP A 1 172 ? 12.456 11.492 -8.880 1.00 97.25 172 ASP A O 1
ATOM 1322 N N . GLU A 1 173 ? 12.254 9.659 -10.164 1.00 98.06 173 GLU A N 1
ATOM 1323 C CA . GLU A 1 173 ? 13.320 8.845 -9.568 1.00 98.06 173 GLU A CA 1
ATOM 1324 C C . GLU A 1 173 ? 13.249 8.777 -8.028 1.00 98.06 173 GLU A C 1
ATOM 1326 O O . GLU A 1 173 ? 14.266 8.829 -7.327 1.00 98.06 173 GLU A O 1
ATOM 1331 N N . SER A 1 174 ? 12.033 8.676 -7.479 1.00 98.25 174 SER A N 1
ATOM 1332 C CA . SER A 1 174 ? 11.790 8.794 -6.037 1.00 98.25 174 SER A CA 1
ATOM 1333 C C . SER A 1 174 ? 10.813 7.752 -5.497 1.00 98.25 174 SER A C 1
ATOM 1335 O O . SER A 1 174 ? 9.764 7.479 -6.080 1.00 98.25 174 SER A O 1
ATOM 1337 N N . LEU A 1 175 ? 11.164 7.186 -4.339 1.00 98.81 175 LEU A N 1
ATOM 1338 C CA . LEU A 1 175 ? 10.309 6.362 -3.484 1.00 98.81 175 LEU A CA 1
ATOM 1339 C C . LEU A 1 175 ? 9.984 7.159 -2.217 1.00 98.81 175 LEU A C 1
ATOM 1341 O O . LEU A 1 175 ? 10.897 7.456 -1.448 1.00 98.81 175 LEU A O 1
ATOM 1345 N N . LYS A 1 176 ? 8.711 7.477 -1.980 1.00 98.62 176 LYS A N 1
ATOM 1346 C CA . LYS A 1 176 ? 8.252 8.375 -0.906 1.00 98.62 176 LYS A CA 1
ATOM 1347 C C . LYS A 1 176 ? 7.275 7.666 0.026 1.00 98.62 176 LYS A C 1
ATOM 1349 O O . LYS A 1 176 ? 6.575 6.745 -0.399 1.00 98.62 176 LYS A O 1
ATOM 1354 N N . ALA A 1 177 ? 7.183 8.126 1.272 1.00 98.56 177 ALA A N 1
ATOM 1355 C CA . ALA A 1 177 ? 6.135 7.721 2.207 1.00 98.56 177 ALA A CA 1
ATOM 1356 C C . ALA A 1 177 ? 5.460 8.922 2.876 1.00 98.56 177 ALA A C 1
ATOM 1358 O O . ALA A 1 177 ? 6.056 9.990 3.055 1.00 98.56 177 ALA A O 1
ATOM 1359 N N . TYR A 1 178 ? 4.210 8.707 3.275 1.00 98.56 178 TYR A N 1
ATOM 1360 C CA . TYR A 1 178 ? 3.340 9.698 3.886 1.00 98.56 178 TYR A CA 1
ATOM 1361 C C . TYR A 1 178 ? 2.551 9.072 5.038 1.00 98.56 178 TYR A C 1
ATOM 1363 O O . TYR A 1 178 ? 2.177 7.897 4.977 1.00 98.56 178 TYR A O 1
ATOM 1371 N N . LEU A 1 179 ? 2.257 9.876 6.058 1.00 98.44 179 LEU A N 1
ATOM 1372 C CA . LEU A 1 179 ? 1.365 9.522 7.160 1.00 98.44 179 LEU A CA 1
ATOM 1373 C C . LEU A 1 179 ? 0.305 10.606 7.327 1.00 98.44 179 LEU A C 1
ATOM 1375 O O . LEU A 1 179 ? 0.648 11.772 7.523 1.00 98.44 179 LEU A O 1
ATOM 1379 N N . ASN A 1 180 ? -0.970 10.219 7.296 1.00 97.50 180 ASN A N 1
ATOM 1380 C CA . ASN A 1 180 ? -2.111 11.125 7.451 1.00 97.50 180 ASN A CA 1
ATOM 1381 C C . ASN A 1 180 ? -2.007 12.336 6.511 1.00 97.50 180 ASN A C 1
ATOM 1383 O O . ASN A 1 180 ? -2.079 13.491 6.937 1.00 97.50 180 ASN A O 1
ATOM 1387 N N . GLY A 1 181 ? -1.707 12.063 5.242 1.00 96.31 181 GLY A N 1
ATOM 1388 C CA . GLY A 1 181 ? -1.444 13.091 4.245 1.00 96.31 181 GLY A CA 1
ATOM 1389 C C . GLY A 1 181 ? -0.068 13.761 4.327 1.00 96.31 181 GLY A C 1
ATOM 1390 O O . GLY A 1 181 ? 0.352 14.368 3.359 1.00 96.31 181 GLY A O 1
ATOM 1391 N N . SER A 1 182 ? 0.701 13.657 5.410 1.00 97.19 182 SER A N 1
ATOM 1392 C CA . SER A 1 182 ? 1.966 14.400 5.554 1.00 97.19 182 SER A CA 1
ATOM 1393 C C . SER A 1 182 ? 3.178 13.642 5.005 1.00 97.19 182 SER A C 1
ATOM 1395 O O . SER A 1 182 ? 3.384 12.484 5.356 1.00 97.19 182 SER A O 1
ATOM 1397 N N . TYR A 1 183 ? 4.010 14.304 4.194 1.00 97.81 183 TYR A N 1
ATOM 1398 C CA . TYR A 1 183 ? 5.265 13.759 3.654 1.00 97.81 183 TYR A CA 1
ATOM 1399 C C . TYR A 1 183 ? 6.299 13.433 4.742 1.00 97.81 183 TYR A C 1
ATOM 1401 O O . TYR A 1 183 ? 6.534 14.239 5.644 1.00 97.81 183 TYR A O 1
ATOM 1409 N N . LEU A 1 184 ? 6.957 12.273 4.625 1.00 98.06 184 LEU A N 1
ATOM 1410 C CA . LEU A 1 184 ? 7.922 11.768 5.612 1.00 98.06 184 LEU A CA 1
ATOM 1411 C C . LEU A 1 184 ? 9.357 11.618 5.096 1.00 98.06 184 LEU A C 1
ATOM 1413 O O . LEU A 1 184 ? 10.235 11.218 5.861 1.00 98.06 184 LEU A O 1
ATOM 1417 N N . GLY A 1 185 ? 9.604 11.907 3.822 1.00 97.19 185 GLY A N 1
ATOM 1418 C CA . GLY A 1 185 ? 10.911 11.739 3.193 1.00 97.19 185 GLY A CA 1
ATOM 1419 C C . GLY A 1 185 ? 10.858 10.844 1.963 1.00 97.19 185 GLY A C 1
ATOM 1420 O O . GLY A 1 185 ? 9.793 10.379 1.552 1.00 97.19 185 GLY A O 1
ATOM 1421 N N . GLU A 1 186 ? 12.029 10.620 1.379 1.00 97.75 186 GLU A N 1
ATOM 1422 C CA . GLU A 1 186 ? 12.170 9.835 0.163 1.00 97.75 186 GLU A CA 1
ATOM 1423 C C . GLU A 1 186 ? 13.544 9.182 0.044 1.00 97.75 186 GLU A C 1
ATOM 1425 O O . GLU A 1 186 ? 14.515 9.587 0.688 1.00 97.75 186 GLU A O 1
ATOM 1430 N N . GLN A 1 187 ? 13.611 8.197 -0.844 1.00 98.12 187 GLN A N 1
ATOM 1431 C CA . GLN A 1 187 ? 14.832 7.593 -1.351 1.00 98.12 187 GLN A CA 1
ATOM 1432 C C . GLN A 1 187 ? 14.926 7.838 -2.852 1.00 98.12 187 GLN A C 1
ATOM 1434 O O . GLN A 1 187 ? 13.949 7.641 -3.574 1.00 98.12 187 GLN A O 1
ATOM 1439 N N . TYR A 1 188 ? 16.122 8.182 -3.325 1.00 98.19 188 TYR A N 1
ATOM 1440 C CA . TYR A 1 188 ? 16.422 8.194 -4.753 1.00 98.19 188 TYR A CA 1
ATOM 1441 C C . TYR A 1 188 ? 16.440 6.762 -5.299 1.00 98.19 188 TYR A C 1
ATOM 1443 O O . TYR A 1 188 ? 17.194 5.920 -4.789 1.00 98.19 188 TYR A O 1
ATOM 1451 N N . VAL A 1 189 ? 15.613 6.488 -6.309 1.00 98.19 189 VAL A N 1
ATOM 1452 C CA . VAL A 1 189 ? 15.434 5.165 -6.921 1.00 98.19 189 VAL A CA 1
ATOM 1453 C C . VAL A 1 189 ? 15.203 5.315 -8.422 1.00 98.19 189 VAL A C 1
ATOM 1455 O O . VAL A 1 189 ? 14.252 5.959 -8.843 1.00 98.19 189 VAL A O 1
ATOM 1458 N N . THR A 1 190 ? 16.021 4.650 -9.235 1.00 97.31 190 THR A N 1
ATOM 1459 C CA . THR A 1 190 ? 15.917 4.674 -10.702 1.00 97.31 190 THR A CA 1
ATOM 1460 C C . THR A 1 190 ? 15.461 3.333 -11.267 1.00 97.31 190 THR A C 1
ATOM 1462 O O . THR A 1 190 ? 15.506 2.306 -10.586 1.00 97.31 190 THR A O 1
ATOM 1465 N N . GLY A 1 191 ? 15.070 3.321 -12.542 1.00 97.06 191 GLY A N 1
ATOM 1466 C CA . GLY A 1 191 ? 14.715 2.107 -13.279 1.00 97.06 191 GLY A CA 1
ATOM 1467 C C . GLY A 1 191 ? 13.221 1.803 -13.260 1.00 97.06 191 GLY A C 1
ATOM 1468 O O . GLY A 1 191 ? 12.420 2.662 -12.940 1.00 97.06 191 GLY A O 1
ATOM 1469 N N . LEU A 1 192 ? 12.852 0.585 -13.657 1.00 97.38 192 LEU A N 1
ATOM 1470 C CA . LEU A 1 192 ? 11.462 0.126 -13.695 1.00 97.38 192 LEU A CA 1
ATOM 1471 C C . LEU A 1 192 ? 11.280 -1.071 -12.769 1.00 97.38 192 LEU A C 1
ATOM 1473 O O . LEU A 1 192 ? 12.192 -1.901 -12.639 1.00 97.38 192 LEU A O 1
ATOM 1477 N N . MET A 1 193 ? 10.095 -1.177 -12.171 1.00 97.38 193 MET A N 1
ATOM 1478 C CA . MET A 1 193 ? 9.665 -2.370 -11.446 1.00 97.38 193 MET A CA 1
ATOM 1479 C C . MET A 1 193 ? 9.398 -3.545 -12.402 1.00 97.38 193 MET A C 1
ATOM 1481 O O . MET A 1 193 ? 9.350 -3.400 -13.625 1.00 97.38 193 MET A O 1
ATOM 1485 N N . SER A 1 194 ? 9.257 -4.749 -11.843 1.00 94.44 194 SER A N 1
ATOM 1486 C CA . SER A 1 194 ? 9.061 -5.978 -12.621 1.00 94.44 194 SER A CA 1
ATOM 1487 C C . SER A 1 194 ? 7.682 -6.036 -13.290 1.00 94.44 194 SER A C 1
ATOM 1489 O O . SER A 1 194 ? 6.656 -6.039 -12.611 1.00 94.44 194 SER A O 1
ATOM 1491 N N . SER A 1 195 ? 7.656 -6.197 -14.617 1.00 93.19 195 SER A N 1
ATOM 1492 C CA . SER A 1 195 ? 6.430 -6.395 -15.411 1.00 93.19 195 SER A CA 1
ATOM 1493 C C . SER A 1 195 ? 5.900 -7.838 -15.392 1.00 93.19 195 SER A C 1
ATOM 1495 O O . SER A 1 195 ? 4.788 -8.110 -15.846 1.00 93.19 195 SER A O 1
ATOM 1497 N N . THR A 1 196 ? 6.679 -8.787 -14.866 1.00 90.44 196 THR A N 1
ATOM 1498 C CA . THR A 1 196 ? 6.408 -10.236 -14.951 1.00 90.44 196 THR A CA 1
ATOM 1499 C C . THR A 1 196 ? 6.132 -10.883 -13.595 1.00 90.44 196 THR A C 1
ATOM 1501 O O . THR A 1 196 ? 6.345 -12.078 -13.418 1.00 90.44 196 THR A O 1
ATOM 1504 N N . ASN A 1 197 ? 5.703 -10.105 -12.606 1.00 93.38 197 ASN A N 1
ATOM 1505 C CA . ASN A 1 197 ? 5.471 -10.597 -11.255 1.00 93.38 197 ASN A CA 1
ATOM 1506 C C . ASN A 1 197 ? 4.185 -11.448 -11.174 1.00 93.38 197 ASN A C 1
ATOM 1508 O O . ASN A 1 197 ? 3.082 -10.942 -11.387 1.00 93.38 197 ASN A O 1
ATOM 1512 N N . THR A 1 198 ? 4.307 -12.736 -10.841 1.00 95.31 198 THR A N 1
ATOM 1513 C CA . THR A 1 198 ? 3.158 -13.651 -10.723 1.00 95.31 198 THR A CA 1
ATOM 1514 C C . THR A 1 198 ? 2.699 -13.872 -9.284 1.00 95.31 198 THR A C 1
ATOM 1516 O O . THR A 1 198 ? 1.731 -14.597 -9.054 1.00 95.31 198 THR A O 1
ATOM 1519 N N . MET A 1 199 ? 3.321 -13.203 -8.316 1.00 95.19 199 MET A N 1
ATOM 1520 C CA . MET A 1 199 ? 2.934 -13.243 -6.910 1.00 95.19 199 MET A CA 1
ATOM 1521 C C . MET A 1 199 ? 1.543 -12.601 -6.731 1.00 95.19 199 MET A C 1
ATOM 1523 O O . MET A 1 199 ? 1.281 -11.553 -7.339 1.00 95.19 199 MET A O 1
ATOM 1527 N N . PRO A 1 200 ? 0.624 -13.192 -5.941 1.00 95.75 200 PRO A N 1
ATOM 1528 C CA . PRO A 1 200 ? -0.603 -12.516 -5.550 1.00 95.75 200 PRO A CA 1
ATOM 1529 C C . PRO A 1 200 ? -0.294 -11.283 -4.699 1.00 95.75 200 PRO A C 1
ATOM 1531 O O . PRO A 1 200 ? 0.799 -11.133 -4.144 1.00 95.75 200 PRO A O 1
ATOM 1534 N N . LEU A 1 201 ? -1.286 -10.407 -4.609 1.00 97.50 201 LEU A N 1
ATOM 1535 C CA . LEU A 1 201 ? -1.243 -9.234 -3.754 1.00 97.50 201 LEU A CA 1
ATOM 1536 C C . LEU A 1 201 ? -1.796 -9.624 -2.377 1.00 97.50 201 LEU A C 1
ATOM 1538 O O . LEU A 1 201 ? -2.894 -10.168 -2.269 1.00 97.50 201 LEU A O 1
ATOM 1542 N N . LEU A 1 202 ? -1.012 -9.384 -1.331 1.00 97.19 202 LEU A N 1
ATOM 1543 C CA . LEU A 1 202 ? -1.349 -9.742 0.044 1.00 97.19 202 LEU A CA 1
ATOM 1544 C C . LEU A 1 202 ? -1.505 -8.497 0.903 1.00 97.19 202 LEU A C 1
ATOM 1546 O O . LEU A 1 202 ? -0.654 -7.611 0.831 1.00 97.19 202 LEU A O 1
ATOM 1550 N N . PHE A 1 203 ? -2.517 -8.488 1.770 1.00 97.81 203 PHE A N 1
ATOM 1551 C CA . PHE A 1 203 ? -2.633 -7.527 2.867 1.00 97.81 203 PHE A CA 1
ATOM 1552 C C . PHE A 1 203 ? -2.407 -8.238 4.202 1.00 97.81 203 PHE A C 1
ATOM 1554 O O . PHE A 1 203 ? -3.009 -9.280 4.476 1.00 97.81 203 PHE A O 1
ATOM 1561 N N . GLY A 1 204 ? -1.519 -7.687 5.027 1.00 95.75 204 GLY A N 1
ATOM 1562 C CA . GLY A 1 204 ? -1.203 -8.206 6.360 1.00 95.75 204 GLY A CA 1
ATOM 1563 C C . GLY A 1 204 ? -0.141 -9.316 6.423 1.00 95.75 204 GLY A C 1
ATOM 1564 O O . GLY A 1 204 ? 0.209 -9.764 7.516 1.00 95.75 204 GLY A O 1
ATOM 1565 N N . ALA A 1 205 ? 0.401 -9.769 5.286 1.00 93.69 205 ALA A N 1
ATOM 1566 C CA . ALA A 1 205 ? 1.438 -10.805 5.238 1.00 93.69 205 ALA A CA 1
ATOM 1567 C C . ALA A 1 205 ? 2.471 -10.564 4.132 1.00 93.69 205 ALA A C 1
ATOM 1569 O O . ALA A 1 205 ? 2.196 -9.914 3.127 1.00 93.69 205 ALA A O 1
ATOM 1570 N N . PHE A 1 206 ? 3.686 -11.077 4.342 1.00 88.06 206 PHE A N 1
ATOM 1571 C CA . PHE A 1 206 ? 4.782 -11.008 3.368 1.00 88.06 206 PHE A CA 1
ATOM 1572 C C . PHE A 1 206 ? 4.706 -12.120 2.313 1.00 88.06 206 PHE A C 1
ATOM 1574 O O . PHE A 1 206 ? 5.069 -11.909 1.160 1.00 88.06 206 PHE A O 1
ATOM 1581 N N . SER A 1 207 ? 4.250 -13.315 2.698 1.00 82.38 207 SER A N 1
ATOM 1582 C CA . SER A 1 207 ? 4.146 -14.467 1.803 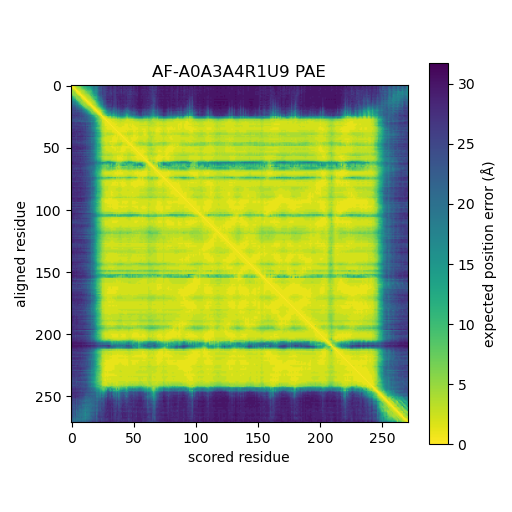1.00 82.38 207 SER A CA 1
ATOM 1583 C C . SER A 1 207 ? 2.926 -15.329 2.113 1.00 82.38 207 SER A C 1
ATOM 1585 O O . SER A 1 207 ? 2.455 -15.389 3.251 1.00 82.38 207 SER A O 1
ATOM 1587 N N . TYR A 1 208 ? 2.461 -16.054 1.095 1.00 64.69 208 TYR A N 1
ATOM 1588 C CA . TYR A 1 208 ? 1.433 -17.096 1.212 1.00 64.69 208 T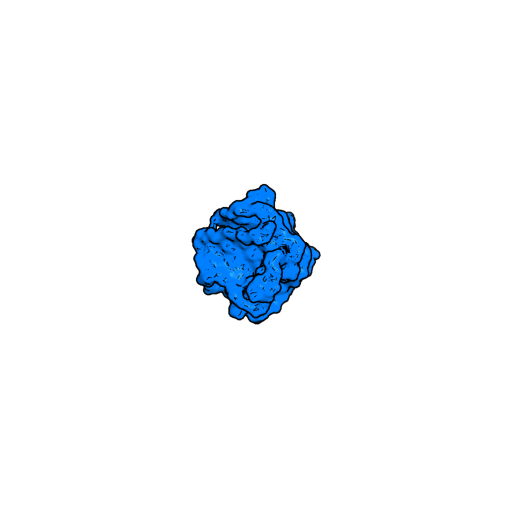YR A CA 1
ATOM 1589 C C . TYR A 1 208 ? 1.901 -18.137 2.229 1.00 64.69 208 TYR A C 1
ATOM 1591 O O . TYR A 1 208 ? 3.075 -18.496 2.207 1.00 64.69 208 TYR A O 1
ATOM 1599 N N . SER A 1 209 ? 0.966 -18.612 3.058 1.00 60.41 209 SER A N 1
ATOM 1600 C CA . SER A 1 209 ? 1.113 -19.482 4.248 1.00 60.41 209 SER A CA 1
ATOM 1601 C C . SER A 1 209 ? 1.075 -18.789 5.610 1.00 60.41 209 SER A C 1
ATOM 1603 O O . SER A 1 209 ? 0.994 -19.497 6.611 1.00 60.41 209 SER A O 1
ATOM 1605 N N . GLY A 1 210 ? 1.126 -17.454 5.679 1.00 57.09 210 GLY A N 1
ATOM 1606 C CA . GLY A 1 210 ? 1.410 -16.782 6.951 1.00 57.09 210 GLY A CA 1
ATOM 1607 C C . GLY A 1 210 ? 2.844 -17.090 7.409 1.00 57.09 210 GLY A C 1
ATOM 1608 O O . GLY A 1 210 ? 3.432 -18.116 7.053 1.00 57.09 210 GLY A O 1
ATOM 1609 N N . GLY A 1 211 ? 3.486 -16.178 8.133 1.00 66.06 211 GLY A N 1
ATOM 1610 C CA . GLY A 1 211 ? 4.906 -16.350 8.445 1.00 66.06 211 GLY A CA 1
ATOM 1611 C C . GLY A 1 211 ? 5.567 -15.113 9.030 1.00 66.06 211 GLY A C 1
ATOM 1612 O O . GLY A 1 211 ? 4.895 -14.237 9.572 1.00 66.06 211 GLY A O 1
ATOM 1613 N N . ALA A 1 212 ? 6.900 -15.054 8.944 1.00 73.00 212 ALA A N 1
ATOM 1614 C CA . ALA A 1 212 ? 7.672 -13.895 9.385 1.00 73.00 212 ALA A CA 1
ATOM 1615 C C . ALA A 1 212 ? 7.059 -12.590 8.847 1.00 73.00 212 ALA A C 1
ATOM 1617 O O . ALA A 1 212 ? 6.575 -12.541 7.717 1.00 73.00 212 ALA A O 1
ATOM 1618 N N . TYR A 1 213 ? 7.084 -11.550 9.678 1.00 89.62 213 TYR A N 1
ATOM 1619 C CA . TYR A 1 213 ? 6.575 -10.219 9.339 1.00 89.62 213 TYR A CA 1
ATOM 1620 C C . TYR A 1 213 ? 5.055 -10.142 9.143 1.00 89.62 213 TYR A C 1
ATOM 1622 O O . TYR A 1 213 ? 4.573 -9.341 8.352 1.00 89.62 213 TYR A O 1
ATOM 1630 N N . SER A 1 214 ? 4.277 -10.966 9.845 1.00 92.06 214 SER A N 1
ATOM 1631 C CA . SER A 1 214 ? 2.813 -10.839 9.830 1.00 92.06 214 SER A CA 1
ATOM 1632 C C . SER A 1 214 ? 2.369 -9.579 10.570 1.00 92.06 214 SER A C 1
ATOM 1634 O O . SER A 1 214 ? 2.816 -9.339 11.693 1.00 92.06 214 SER A O 1
ATOM 1636 N N . PHE A 1 215 ? 1.476 -8.803 9.961 1.00 95.69 215 PHE A N 1
ATOM 1637 C CA . PHE A 1 215 ? 0.830 -7.680 10.629 1.00 95.69 215 PHE A CA 1
ATOM 1638 C C . PHE A 1 215 ? -0.209 -8.172 11.632 1.00 95.69 215 PHE A C 1
ATOM 1640 O O . PHE A 1 215 ? -0.883 -9.183 11.422 1.00 95.69 215 PHE A O 1
ATOM 1647 N N . SER A 1 216 ? -0.317 -7.451 12.742 1.00 95.44 216 SER A N 1
ATOM 1648 C CA . SER A 1 216 ? -1.361 -7.656 13.738 1.00 95.44 216 SER A CA 1
ATOM 1649 C C . SER A 1 216 ? -2.098 -6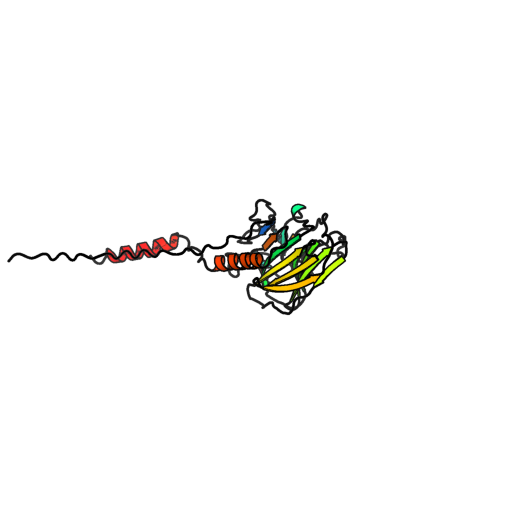.344 13.953 1.00 95.44 216 SER A C 1
ATOM 1651 O O . SER A 1 216 ? -1.506 -5.373 14.431 1.00 95.44 216 SER A O 1
ATOM 1653 N N . GLY A 1 217 ? -3.382 -6.308 13.614 1.00 96.69 217 GLY A N 1
ATOM 1654 C CA . GLY A 1 217 ? -4.180 -5.091 13.669 1.00 96.69 217 GLY A CA 1
ATOM 1655 C C . GLY A 1 217 ? -5.337 -5.104 12.685 1.00 96.69 217 GLY A C 1
ATOM 1656 O O . GLY A 1 217 ? -5.805 -6.160 12.254 1.00 96.69 217 GLY A O 1
ATOM 1657 N N . TYR A 1 218 ? -5.770 -3.900 12.335 1.00 98.00 218 TYR A N 1
ATOM 1658 C CA . TYR A 1 218 ? -6.867 -3.662 11.410 1.00 98.00 218 TYR A CA 1
ATOM 1659 C C . TYR A 1 218 ? -6.358 -2.924 10.173 1.00 98.00 218 TYR A C 1
ATOM 1661 O O . TYR A 1 218 ? -5.452 -2.092 10.283 1.00 98.00 218 TYR A O 1
ATOM 1669 N N . ILE A 1 219 ? -6.919 -3.256 9.014 1.00 98.25 219 ILE A N 1
ATOM 1670 C CA . ILE A 1 219 ? -6.624 -2.659 7.711 1.00 98.25 219 ILE A CA 1
ATOM 1671 C C . ILE A 1 219 ? -7.948 -2.250 7.073 1.00 98.25 219 ILE A C 1
ATOM 1673 O O . ILE A 1 219 ? -8.911 -3.015 7.109 1.00 98.25 219 ILE A O 1
ATOM 1677 N N . ASP A 1 220 ? -7.983 -1.065 6.483 1.00 97.06 220 ASP A N 1
ATOM 1678 C CA . ASP A 1 220 ? -9.180 -0.520 5.854 1.00 97.06 220 ASP A CA 1
ATOM 1679 C C . ASP A 1 220 ? -8.810 0.317 4.617 1.00 97.06 220 ASP A C 1
ATOM 1681 O O . ASP A 1 220 ? -7.666 0.774 4.490 1.00 97.06 220 ASP A O 1
ATOM 1685 N N . GLU A 1 221 ? -9.772 0.523 3.717 1.00 95.88 221 GLU A N 1
ATOM 1686 C CA . GLU A 1 221 ? -9.693 1.503 2.627 1.00 95.88 221 GLU A CA 1
ATOM 1687 C C . GLU A 1 221 ? -8.420 1.386 1.755 1.00 95.88 221 GLU A C 1
ATOM 1689 O O . GLU A 1 221 ? -7.749 2.379 1.457 1.00 95.88 221 GLU A O 1
ATOM 1694 N N . VAL A 1 222 ? -8.061 0.162 1.350 1.00 98.31 222 VAL A N 1
ATOM 1695 C CA . VAL A 1 222 ? -6.841 -0.105 0.570 1.00 98.31 222 VAL A CA 1
ATOM 1696 C C . VAL A 1 222 ? -7.041 0.313 -0.884 1.00 98.31 222 VAL A C 1
ATOM 1698 O O . VAL A 1 222 ? -7.933 -0.194 -1.560 1.00 98.31 222 VAL A O 1
ATOM 1701 N N . LYS A 1 223 ? -6.171 1.180 -1.398 1.00 98.19 223 LYS A N 1
ATOM 1702 C CA . LYS A 1 223 ? -6.184 1.686 -2.775 1.00 98.19 223 LYS A CA 1
ATOM 1703 C C . LYS A 1 223 ? -4.824 1.506 -3.434 1.00 98.19 223 LYS A C 1
ATOM 1705 O O . LYS A 1 223 ? -3.784 1.763 -2.821 1.00 98.19 223 LYS A O 1
ATOM 1710 N N . ILE A 1 224 ? -4.843 1.109 -4.702 1.00 98.69 224 ILE A N 1
ATOM 1711 C CA . ILE A 1 224 ? -3.664 1.061 -5.568 1.00 98.69 224 ILE A CA 1
ATOM 1712 C C . ILE A 1 224 ? -3.914 1.940 -6.787 1.00 98.69 224 ILE A C 1
ATOM 1714 O O . ILE A 1 224 ? -4.940 1.793 -7.451 1.00 98.69 224 ILE A O 1
ATOM 1718 N N . PHE A 1 225 ? -2.952 2.806 -7.094 1.00 98.62 225 PHE A N 1
ATOM 1719 C CA . PHE A 1 225 ? -2.942 3.643 -8.287 1.00 98.62 225 PHE A CA 1
ATOM 1720 C C . PHE A 1 225 ? -1.759 3.282 -9.190 1.00 98.62 225 PHE A C 1
ATOM 1722 O O . PHE A 1 225 ? -0.691 2.947 -8.675 1.00 98.62 225 PHE A O 1
ATOM 1729 N N . ASP A 1 226 ? -1.924 3.395 -10.508 1.00 98.19 226 ASP A N 1
ATOM 1730 C CA . ASP A 1 226 ? -0.879 3.181 -11.528 1.00 98.19 226 ASP A CA 1
ATOM 1731 C C . ASP A 1 226 ? 0.028 4.400 -11.761 1.00 98.19 226 ASP A C 1
ATOM 1733 O O . ASP A 1 226 ? 0.854 4.402 -12.672 1.00 98.19 226 ASP A O 1
ATOM 1737 N N . ARG A 1 227 ? -0.113 5.420 -10.915 1.00 98.56 227 ARG A N 1
ATOM 1738 C CA . ARG A 1 227 ? 0.669 6.655 -10.932 1.00 98.56 227 ARG A CA 1
ATOM 1739 C C . ARG A 1 227 ? 1.115 7.053 -9.535 1.00 98.56 227 ARG A C 1
ATOM 1741 O O . ARG A 1 227 ? 0.516 6.644 -8.531 1.00 98.56 227 ARG A O 1
ATOM 1748 N N . ALA A 1 228 ? 2.136 7.898 -9.458 1.00 98.56 228 ALA A N 1
ATOM 1749 C CA . ALA A 1 228 ? 2.509 8.542 -8.207 1.00 98.56 228 ALA A CA 1
ATOM 1750 C C . ALA A 1 228 ? 1.541 9.701 -7.920 1.00 98.56 228 ALA A C 1
ATOM 1752 O O . ALA A 1 228 ? 1.498 10.690 -8.652 1.00 98.56 228 ALA A O 1
ATOM 1753 N N . LEU A 1 229 ? 0.746 9.583 -6.854 1.00 98.69 229 LEU A N 1
ATOM 1754 C CA . LEU A 1 229 ? -0.118 10.669 -6.411 1.00 98.69 229 LEU A CA 1
ATOM 1755 C C . LEU A 1 229 ? 0.730 11.839 -5.914 1.00 98.69 229 LEU A C 1
ATOM 1757 O O . LEU A 1 229 ? 1.730 11.678 -5.210 1.00 98.69 229 LEU A O 1
ATOM 1761 N N . THR A 1 230 ? 0.285 13.044 -6.242 1.00 97.88 230 THR A N 1
ATOM 1762 C CA . THR A 1 230 ? 0.886 14.272 -5.738 1.00 97.88 230 THR A CA 1
ATOM 1763 C C . THR A 1 230 ? 0.491 14.524 -4.284 1.00 97.88 230 THR A C 1
ATOM 1765 O O . THR A 1 230 ? -0.516 14.034 -3.778 1.00 97.88 230 THR A O 1
ATOM 1768 N N . GLN A 1 231 ? 1.262 15.361 -3.591 1.00 97.19 231 GLN A N 1
ATOM 1769 C CA . GLN A 1 231 ? 0.978 15.733 -2.204 1.00 97.19 231 GLN A CA 1
ATOM 1770 C C . GLN A 1 231 ? -0.452 16.298 -1.988 1.00 97.19 231 GLN A C 1
ATOM 1772 O O . GLN A 1 231 ? -1.088 15.926 -0.997 1.00 97.19 231 GLN A O 1
ATOM 1777 N N . PRO A 1 232 ? -1.002 17.171 -2.856 1.00 96.06 232 PRO A N 1
ATOM 1778 C CA . PRO A 1 232 ? -2.404 17.579 -2.757 1.00 96.06 232 PRO A CA 1
ATOM 1779 C C . PRO A 1 232 ? -3.395 16.417 -2.894 1.00 96.06 232 PRO A C 1
ATOM 1781 O O . PRO A 1 232 ? -4.337 16.357 -2.112 1.00 96.06 232 PRO A O 1
ATOM 1784 N N . GLU A 1 233 ? -3.161 15.479 -3.812 1.00 97.25 233 GLU A N 1
ATOM 1785 C CA . GLU A 1 233 ? -4.046 14.323 -4.030 1.00 97.25 233 GLU A CA 1
ATOM 1786 C C . GLU A 1 233 ? -4.003 13.333 -2.863 1.00 97.25 233 GLU A C 1
ATOM 1788 O O . GLU A 1 233 ? -5.036 12.817 -2.453 1.00 97.25 233 GLU A O 1
ATOM 1793 N N . ILE A 1 234 ? -2.834 13.112 -2.257 1.00 97.81 234 ILE A N 1
ATOM 1794 C CA . ILE A 1 234 ? -2.722 12.282 -1.047 1.00 97.81 234 ILE A CA 1
ATOM 1795 C C . ILE A 1 234 ? -3.499 12.925 0.112 1.00 97.81 234 ILE A C 1
ATOM 1797 O O . ILE A 1 234 ? -4.189 12.235 0.863 1.00 97.81 234 ILE A O 1
ATOM 1801 N N . ASN A 1 235 ? -3.433 14.255 0.246 1.00 94.69 235 ASN A N 1
ATOM 1802 C CA . ASN A 1 235 ? -4.246 14.973 1.228 1.00 94.69 235 ASN A CA 1
ATOM 1803 C C . ASN A 1 235 ? -5.743 14.881 0.909 1.00 94.69 235 ASN A C 1
ATOM 1805 O O . ASN A 1 235 ? -6.545 14.748 1.829 1.00 94.69 235 ASN A O 1
ATOM 1809 N N . GLU A 1 236 ? -6.127 14.955 -0.363 1.00 93.50 236 GLU A N 1
ATOM 1810 C CA . GLU A 1 236 ? -7.513 14.782 -0.799 1.00 93.50 236 GLU A CA 1
ATOM 1811 C C . GLU A 1 236 ? -8.034 13.386 -0.444 1.00 93.50 236 GLU A C 1
ATOM 1813 O O . GLU A 1 236 ? -9.081 13.284 0.193 1.00 93.50 236 GLU A O 1
ATOM 1818 N N . ASP A 1 237 ? -7.270 12.330 -0.735 1.00 93.75 237 ASP A N 1
ATOM 1819 C CA . ASP A 1 237 ? -7.631 10.952 -0.388 1.00 93.75 237 ASP A CA 1
ATOM 1820 C C . ASP A 1 237 ? -7.774 10.751 1.131 1.00 93.75 237 ASP A C 1
ATOM 1822 O O . ASP A 1 237 ? -8.755 10.169 1.602 1.00 93.75 237 ASP A O 1
ATOM 1826 N N . TYR A 1 238 ? -6.840 11.310 1.910 1.00 94.44 238 TYR A N 1
ATOM 1827 C CA . TYR A 1 238 ? -6.902 11.305 3.372 1.00 94.44 238 TYR A CA 1
ATOM 1828 C C . TYR A 1 238 ? -8.188 11.964 3.888 1.00 94.44 238 TYR A C 1
ATOM 1830 O O . TYR A 1 238 ? -8.927 11.383 4.686 1.00 94.44 238 TYR A O 1
ATOM 1838 N N . GLN A 1 239 ? -8.474 13.182 3.419 1.00 91.38 239 GLN A N 1
ATOM 1839 C CA . GLN A 1 239 ? -9.641 13.949 3.851 1.00 91.38 239 GLN A CA 1
ATOM 1840 C C . GLN A 1 239 ? -10.951 13.318 3.378 1.00 91.38 239 GLN A C 1
ATOM 1842 O O . GLN A 1 239 ? -11.943 13.382 4.102 1.00 91.38 239 GLN A O 1
ATOM 1847 N N . TYR A 1 240 ? -10.975 12.698 2.197 1.00 88.00 240 TYR A N 1
ATOM 1848 C CA . TYR A 1 240 ? -12.148 11.998 1.684 1.00 88.00 240 TYR A CA 1
ATOM 1849 C C . TYR A 1 240 ? -12.615 10.917 2.667 1.00 88.00 240 TYR A C 1
ATOM 1851 O O . TYR A 1 240 ? -13.776 10.925 3.085 1.00 88.00 240 TYR A O 1
ATOM 1859 N N . VAL A 1 241 ? -11.696 10.060 3.126 1.00 87.00 241 VAL A N 1
ATOM 1860 C CA . VAL A 1 241 ? -12.023 9.009 4.101 1.00 87.00 241 VAL A CA 1
ATOM 1861 C C . VAL A 1 241 ? -12.377 9.607 5.470 1.00 87.00 241 VAL A C 1
ATOM 1863 O O . VAL A 1 241 ? -13.385 9.217 6.061 1.00 87.00 241 VAL A O 1
ATOM 1866 N N . LEU A 1 242 ? -11.635 10.619 5.949 1.00 85.81 242 LEU A N 1
ATOM 1867 C CA . LEU A 1 242 ? -11.974 11.323 7.198 1.00 85.81 242 LEU A CA 1
ATOM 1868 C C . LEU A 1 242 ? -13.394 11.911 7.186 1.00 85.81 242 LEU A C 1
ATOM 1870 O O . LEU A 1 242 ? -14.092 11.881 8.198 1.00 85.81 242 LEU A O 1
ATOM 1874 N N . ASN A 1 243 ? -13.821 12.476 6.060 1.00 80.19 243 ASN A N 1
ATOM 1875 C CA . ASN A 1 243 ? -15.150 13.066 5.922 1.00 80.19 243 ASN A CA 1
ATOM 1876 C C . ASN A 1 243 ? -16.239 11.990 5.847 1.00 80.19 243 ASN A C 1
ATOM 1878 O O . ASN A 1 243 ? -17.317 12.188 6.412 1.00 80.19 243 ASN A O 1
ATOM 1882 N N . GLY A 1 244 ? -15.940 10.836 5.240 1.00 69.25 244 GLY A N 1
ATOM 1883 C CA . GLY A 1 244 ? -16.775 9.636 5.332 1.00 69.25 244 GLY A CA 1
ATOM 1884 C C . GLY A 1 244 ? -17.011 9.193 6.782 1.00 69.25 244 GLY A C 1
ATOM 1885 O O . GLY A 1 244 ? -18.131 8.819 7.128 1.00 69.25 244 GLY A O 1
ATOM 1886 N N . MET A 1 245 ? -16.019 9.351 7.670 1.00 58.91 245 MET A N 1
ATOM 1887 C CA . MET A 1 245 ? -16.199 9.103 9.111 1.00 58.91 245 MET A CA 1
ATOM 1888 C C . MET A 1 245 ? -17.162 10.081 9.794 1.00 58.91 245 MET A C 1
ATOM 1890 O O . MET A 1 245 ? -17.777 9.743 10.804 1.00 58.91 245 MET A O 1
ATOM 1894 N N . GLN A 1 246 ? -17.270 11.316 9.294 1.00 52.84 246 GLN A N 1
ATOM 1895 C CA . GLN A 1 246 ? -18.101 12.355 9.910 1.00 52.84 246 GLN A CA 1
ATOM 1896 C C . GLN A 1 246 ? -19.568 12.281 9.488 1.00 52.84 246 GLN A C 1
ATOM 1898 O O . GLN A 1 246 ? -20.415 12.866 10.167 1.00 52.84 246 GLN A O 1
ATOM 1903 N N . THR A 1 247 ? -19.900 11.574 8.402 1.00 47.97 247 THR A N 1
ATOM 1904 C CA . THR A 1 247 ? -21.300 11.298 8.073 1.00 47.97 247 THR A CA 1
ATOM 1905 C C . THR A 1 247 ? -21.823 10.226 9.029 1.00 47.97 247 THR A C 1
ATOM 1907 O O . THR A 1 247 ? -21.335 9.097 8.980 1.00 47.97 247 THR A O 1
ATOM 1910 N N . PRO A 1 248 ? -22.790 10.533 9.917 1.00 36.19 248 PRO A N 1
ATOM 1911 C CA . PRO A 1 248 ? -23.365 9.516 10.783 1.00 36.19 248 PRO A CA 1
ATOM 1912 C C . PRO A 1 248 ? -23.943 8.414 9.900 1.00 36.19 248 PRO A C 1
ATOM 1914 O O . PRO A 1 248 ? -24.669 8.726 8.951 1.00 36.19 248 PRO A O 1
ATOM 1917 N N . VAL A 1 249 ? -23.653 7.150 10.224 1.00 45.09 249 VAL A N 1
ATOM 1918 C CA . VAL A 1 249 ? -24.385 6.003 9.672 1.00 45.09 249 VAL A CA 1
ATOM 1919 C C . VAL A 1 249 ? -25.872 6.357 9.759 1.00 45.09 249 VAL A C 1
ATOM 1921 O O . VAL A 1 249 ? -26.348 6.616 10.871 1.00 45.09 249 VAL A O 1
ATOM 1924 N N . PRO A 1 250 ? -26.615 6.454 8.637 1.00 41.50 250 PRO A N 1
ATOM 1925 C CA . PRO A 1 250 ? -28.046 6.659 8.720 1.00 41.50 250 PRO A CA 1
ATOM 1926 C C . PRO A 1 250 ? -28.582 5.475 9.509 1.00 41.50 250 PRO A C 1
ATOM 1928 O O . PRO A 1 250 ? -28.485 4.337 9.046 1.00 41.50 250 PRO A O 1
ATOM 1931 N N . GLU A 1 251 ? -29.099 5.716 10.717 1.00 41.94 251 GLU A N 1
ATOM 1932 C CA . GLU A 1 251 ? -29.821 4.660 11.410 1.00 41.94 251 GLU A CA 1
ATOM 1933 C C . GLU A 1 251 ? -30.857 4.097 10.435 1.00 41.94 251 GLU A C 1
ATOM 1935 O O . GLU A 1 251 ? -31.497 4.880 9.714 1.00 41.94 251 GLU A O 1
ATOM 1940 N N . PRO A 1 252 ? -31.021 2.763 10.366 1.00 44.31 252 PRO A N 1
ATOM 1941 C CA . PRO A 1 252 ? -31.992 2.174 9.465 1.00 44.31 252 PRO A CA 1
ATOM 1942 C C . PRO A 1 252 ? -33.324 2.891 9.679 1.00 44.31 252 PRO A C 1
ATOM 1944 O O . PRO A 1 252 ? -33.789 3.037 10.814 1.00 44.31 252 PRO A O 1
ATOM 1947 N N . LEU A 1 253 ? -33.925 3.378 8.585 1.00 47.53 253 LEU A N 1
ATOM 1948 C CA . LEU A 1 253 ? -35.130 4.227 8.582 1.00 47.53 253 LEU A CA 1
ATOM 1949 C C . LEU A 1 253 ? -36.298 3.640 9.405 1.00 47.53 253 LEU A C 1
ATOM 1951 O O . LEU A 1 253 ? -37.245 4.351 9.745 1.00 47.53 253 LEU A O 1
ATOM 1955 N N . SER A 1 254 ? -36.216 2.360 9.777 1.00 52.69 254 SER A N 1
ATOM 1956 C CA . SER A 1 254 ? -37.082 1.698 10.746 1.00 52.69 254 SER A CA 1
ATOM 1957 C C . SER A 1 254 ? -37.091 2.330 12.147 1.00 52.69 254 SER A C 1
ATOM 1959 O O . SER A 1 254 ? -38.143 2.295 12.782 1.00 52.69 254 SER A O 1
ATOM 1961 N N . LEU A 1 255 ? -35.995 2.924 12.645 1.00 45.19 255 LEU A N 1
ATOM 1962 C CA . LEU A 1 255 ? -35.972 3.539 13.988 1.00 45.19 255 LEU A CA 1
ATOM 1963 C C . LEU A 1 255 ? -36.469 4.994 14.002 1.00 45.19 255 LEU A C 1
ATOM 1965 O O . LEU A 1 255 ? -37.149 5.409 14.944 1.00 45.19 255 LEU A O 1
ATOM 1969 N N . VAL A 1 256 ? -36.223 5.757 12.933 1.00 45.66 256 VAL A N 1
ATOM 1970 C CA . VAL A 1 256 ? -36.646 7.168 12.834 1.00 45.66 256 VAL A CA 1
ATOM 1971 C C . VAL A 1 256 ? -38.173 7.295 12.718 1.00 45.66 256 VAL A C 1
ATOM 1973 O O . VAL A 1 256 ? -38.773 8.223 13.263 1.00 45.66 256 VAL A O 1
ATOM 1976 N N . LEU A 1 257 ? -38.847 6.320 12.097 1.00 45.38 257 LEU A N 1
ATOM 1977 C CA . LEU A 1 257 ? -40.314 6.289 12.027 1.00 45.38 257 LEU A CA 1
ATOM 1978 C C . LEU A 1 257 ? -40.980 5.996 13.388 1.00 45.38 257 LEU A C 1
ATOM 1980 O O . LEU A 1 257 ? -42.094 6.464 13.638 1.00 45.38 257 LEU A O 1
ATOM 1984 N N . LEU A 1 258 ? -40.299 5.291 14.300 1.00 46.75 258 LEU A N 1
ATOM 1985 C CA . LEU A 1 258 ? -40.820 4.970 15.636 1.00 46.75 258 LEU A CA 1
ATOM 1986 C C . LEU A 1 258 ? -40.791 6.173 16.595 1.00 46.75 258 LEU A C 1
ATOM 1988 O O . LEU A 1 258 ? -41.703 6.315 17.418 1.00 46.75 258 LEU A O 1
ATOM 1992 N N . SER A 1 259 ? -39.813 7.077 16.471 1.00 48.84 259 SER A N 1
ATOM 1993 C CA . SER A 1 259 ? -39.719 8.284 17.313 1.00 48.84 259 SER A CA 1
ATOM 1994 C C . SER A 1 259 ? -40.721 9.373 16.900 1.00 48.84 259 SER A C 1
ATOM 1996 O O . SER A 1 259 ? -41.320 10.033 17.752 1.00 48.84 259 SER A O 1
ATOM 1998 N N . ILE A 1 260 ? -41.000 9.502 15.599 1.00 48.12 260 ILE A N 1
ATOM 1999 C CA . ILE A 1 260 ? -41.993 10.456 15.086 1.00 48.12 260 ILE A CA 1
ATOM 2000 C C . ILE A 1 260 ? -43.419 9.962 15.385 1.00 48.12 260 ILE A C 1
ATOM 2002 O O . ILE A 1 260 ? -44.257 10.739 15.853 1.00 48.12 260 ILE A O 1
ATOM 2006 N N . ALA A 1 261 ? -43.703 8.663 15.225 1.00 46.94 261 ALA A N 1
ATOM 2007 C CA . ALA A 1 261 ? -45.022 8.100 15.535 1.00 46.94 261 ALA A CA 1
ATOM 2008 C C . ALA A 1 261 ? -45.397 8.224 17.028 1.00 46.94 261 ALA A C 1
ATOM 2010 O O . ALA A 1 261 ? -46.556 8.493 17.364 1.00 46.94 261 ALA A O 1
ATOM 2011 N N . SER A 1 262 ? -44.425 8.103 17.936 1.00 47.66 262 SER A N 1
ATOM 2012 C CA . SER A 1 262 ? -44.655 8.253 19.380 1.00 47.66 262 SER A CA 1
ATOM 2013 C C . SER A 1 262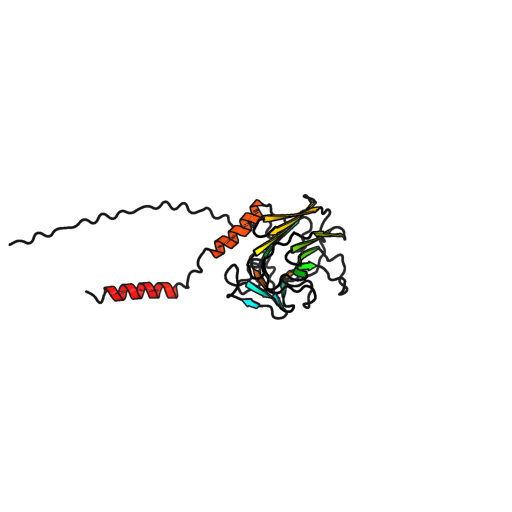 ? -44.834 9.715 19.825 1.00 47.66 262 SER A C 1
ATOM 2015 O O . SER A 1 262 ? -45.532 9.969 20.814 1.00 47.66 262 SER A O 1
ATOM 2017 N N . LEU A 1 263 ? -44.329 10.691 19.059 1.00 46.16 263 LEU A N 1
ATOM 2018 C CA . LEU A 1 263 ? -44.582 12.117 19.293 1.00 46.16 263 LEU A CA 1
ATOM 2019 C C . LEU A 1 263 ? -46.006 12.532 18.866 1.00 46.16 263 LEU A C 1
ATOM 2021 O O . LEU A 1 263 ? -46.682 13.257 19.601 1.00 46.16 263 LEU A O 1
ATOM 2025 N N . PHE A 1 264 ? -46.524 12.002 17.750 1.00 49.78 264 PHE A N 1
ATOM 2026 C CA . PHE A 1 264 ? -47.897 12.281 17.295 1.00 49.78 264 PHE A CA 1
ATOM 2027 C C . PHE A 1 264 ? -48.983 11.601 18.148 1.00 49.78 264 PHE A C 1
ATOM 2029 O O . PHE A 1 264 ? -50.053 12.182 18.360 1.00 49.78 264 PHE A O 1
ATOM 2036 N N . LEU A 1 265 ? -48.716 10.421 18.721 1.00 46.88 265 LEU A N 1
ATOM 2037 C CA . LEU A 1 265 ? -49.658 9.770 19.646 1.00 46.88 265 LEU A CA 1
ATOM 2038 C C . LEU A 1 265 ? -49.811 10.513 20.986 1.00 46.88 265 LEU A C 1
ATOM 2040 O O . LEU A 1 265 ? -50.852 10.396 21.636 1.00 46.88 265 LEU A O 1
ATOM 2044 N N . ARG A 1 266 ? -48.820 11.316 21.395 1.00 45.38 266 ARG A N 1
ATOM 2045 C CA . ARG A 1 266 ? -48.880 12.098 22.643 1.00 45.38 266 ARG A CA 1
ATOM 2046 C C . ARG A 1 266 ? -49.713 13.377 22.514 1.00 45.38 266 ARG A C 1
ATOM 2048 O O . ARG A 1 266 ? -50.258 13.840 23.513 1.00 45.38 266 ARG A O 1
ATOM 2055 N N . ILE A 1 267 ? -49.860 13.904 21.297 1.00 48.44 267 ILE A N 1
ATOM 2056 C CA . ILE A 1 267 ? -50.649 15.113 21.013 1.00 48.44 267 ILE A CA 1
ATOM 2057 C C . ILE A 1 267 ? -52.146 14.777 20.900 1.00 48.44 267 ILE A C 1
ATOM 2059 O O . ILE A 1 267 ? -52.977 15.508 21.429 1.00 48.44 267 ILE A O 1
ATOM 2063 N N . LYS A 1 268 ? -52.510 13.615 20.336 1.00 47.06 268 LYS A N 1
ATOM 2064 C CA . LYS A 1 268 ? -53.920 13.184 20.230 1.00 47.06 268 LYS A CA 1
ATOM 2065 C C . LYS A 1 268 ? -54.582 12.769 21.552 1.00 47.06 268 LYS A C 1
ATOM 2067 O O . LYS A 1 268 ? -55.797 12.640 21.589 1.00 47.06 268 LYS A O 1
ATOM 2072 N N . LYS A 1 269 ? -53.816 12.558 22.629 1.00 47.03 269 LYS A N 1
ATOM 2073 C CA . LYS A 1 269 ? -54.346 12.163 23.951 1.00 47.03 269 LYS A CA 1
ATOM 2074 C C . LYS A 1 269 ? -54.600 13.346 24.902 1.00 47.03 269 LYS A C 1
ATOM 2076 O O . LYS A 1 269 ? -54.966 13.119 26.051 1.00 47.03 269 LYS A O 1
ATOM 2081 N N . ARG A 1 270 ? -54.361 14.587 24.454 1.00 50.19 270 ARG A N 1
ATOM 2082 C CA . ARG A 1 270 ? -54.539 15.832 25.231 1.00 50.19 270 ARG A CA 1
ATOM 2083 C C . ARG A 1 270 ? -55.508 16.837 24.581 1.00 50.19 270 ARG A C 1
ATOM 2085 O O . ARG A 1 270 ? -55.461 18.015 24.926 1.00 50.19 270 ARG A O 1
ATOM 2092 N N . MET A 1 271 ? -56.371 16.379 23.675 1.00 47.25 271 MET A N 1
ATOM 2093 C CA . MET A 1 271 ? -57.537 17.132 23.195 1.00 47.25 271 MET A CA 1
ATOM 2094 C C . MET A 1 271 ? -58.818 16.436 23.628 1.00 47.25 271 MET A C 1
ATOM 2096 O O . MET A 1 271 ? -58.812 15.185 23.623 1.00 47.25 271 MET A O 1
#